Protein AF-N6TVQ4-F1 (afdb_monomer_lite)

Organism: Dendroctonus ponderosae (NCBI:txid77166)

pLDDT: mean 81.7, std 12.93, range [30.7, 97.25]

Radius of gyration: 23.89 Å; chains: 1; bounding box: 62×41×74 Å

Secondary structure (DSSP, 8-state):
-TTTS-TTTHHHHHHHHHHHHHHHHHHHHHHHHHSSS-HHHHHHHHHHHHHHHHHHHHHH-PPPHHHHHHTT-HHHHHHHHHHHHT-SS--HHHHHHHHHHHHHHHHHHHHHTT--HHHHHHHHHHHHTSHHHHHHHHHHHHHHHHHHHTTHHHHHHTHHHHHHHTT-SS-HHHHHHHHHHHHHHHHHHHHHHHHHS-HHHHHHHHHHHHHHHHHHHHHHHHHHHTT--SS--THHHHHHHHHHHHHHHHTTTTHHHHHHHHHS-TTTHHHHHHHHHHHHHHHHHHHHHHHHHHHHHHHHHHHHHHHHHHHHHHHHHHHHHPPP-TT--HHHHHHHTSPTTSPPP----

Sequence (349 aa):
MAEVASVELRSVFTTWVSLFYAIGIFIVYLLGLIFKDDWGSIALIAAVFPLIGLLFLQLFIPESPPWLVTKQRFEEARTSMCRLHGTRTYTEDVQLEMETLLNNRRVKKEKTQQKTLPQQFVKKLKMLTRPNFLRPYRLVLAYFFFQQFTGIFAIMYYAIDIVKGAQVALDPHVAIVAIALVRLAGMVLISFLSTRLGRRTLGLASGVGIALSMLALGSYIVLLKRGLMAQPLPLVPLALLVFYFFITTIGFYPLPFALASEVYPKNIRGTAAGISTASTFVFNFVVVKLYPTMVAALGDFGVFYFYGGMGVAGTLFVLVCMPETKGRTLEEIQAYFVPPGAEPPEAKA

Structure (mmCIF, N/CA/C/O backbone):
data_AF-N6TVQ4-F1
#
_entry.id   AF-N6TVQ4-F1
#
loop_
_atom_site.group_PDB
_atom_site.id
_atom_site.type_symbol
_atom_site.label_atom_id
_atom_site.label_alt_id
_atom_site.label_comp_id
_atom_site.label_asym_id
_atom_site.label_entity_id
_atom_site.label_seq_id
_atom_site.pdbx_PDB_ins_code
_atom_site.Cartn_x
_atom_site.Cartn_y
_atom_site.Cartn_z
_atom_site.occupancy
_atom_site.B_iso_or_equiv
_atom_site.auth_seq_id
_atom_site.auth_comp_id
_atom_site.auth_asym_id
_atom_site.auth_atom_id
_atom_site.pdbx_PDB_model_num
ATOM 1 N N . MET A 1 1 ? -2.772 3.015 20.926 1.00 51.81 1 MET A N 1
ATOM 2 C CA . MET A 1 1 ? -3.370 4.242 20.345 1.00 51.81 1 MET A CA 1
ATOM 3 C C . MET A 1 1 ? -4.888 4.233 20.421 1.00 51.81 1 MET A C 1
ATOM 5 O O . MET A 1 1 ? -5.424 5.093 21.095 1.00 51.81 1 MET A O 1
ATOM 9 N N . ALA A 1 2 ? -5.595 3.262 19.825 1.00 44.62 2 ALA A N 1
ATOM 10 C CA . ALA A 1 2 ? -7.063 3.240 19.893 1.00 44.62 2 ALA A CA 1
ATOM 11 C C . ALA A 1 2 ? -7.620 3.204 21.332 1.00 44.62 2 ALA A C 1
ATOM 13 O O . ALA A 1 2 ? -8.672 3.775 21.567 1.00 44.62 2 ALA A O 1
ATOM 14 N N . GLU A 1 3 ? -6.928 2.573 22.280 1.00 47.47 3 GLU A N 1
ATOM 15 C CA . GLU A 1 3 ? -7.357 2.471 23.688 1.00 47.47 3 GLU A CA 1
ATOM 16 C C . GLU A 1 3 ? -6.999 3.686 24.558 1.00 47.47 3 GLU A C 1
ATOM 18 O O . GLU A 1 3 ? -7.450 3.756 25.690 1.00 47.47 3 GLU A O 1
ATOM 23 N N . VAL A 1 4 ? -6.171 4.604 24.050 1.00 52.97 4 VAL A N 1
ATOM 24 C CA . VAL A 1 4 ? -5.588 5.721 24.823 1.00 52.97 4 VAL A CA 1
ATOM 25 C C . VAL A 1 4 ? -5.983 7.083 24.237 1.00 52.97 4 VAL A C 1
ATOM 27 O O . VAL A 1 4 ? -5.928 8.099 24.913 1.00 52.97 4 VAL A O 1
ATOM 30 N N . ALA A 1 5 ? -6.378 7.116 22.963 1.00 53.53 5 ALA A N 1
ATOM 31 C CA . ALA A 1 5 ? -6.795 8.328 22.279 1.00 53.53 5 ALA A CA 1
ATOM 32 C C . ALA A 1 5 ? -8.283 8.619 22.493 1.00 53.53 5 ALA A C 1
ATOM 34 O O . ALA A 1 5 ? -9.117 7.722 22.327 1.00 53.53 5 ALA A O 1
ATOM 35 N N . SER A 1 6 ? -8.604 9.893 22.735 1.00 53.72 6 SER A N 1
ATOM 36 C CA . SER A 1 6 ? -9.973 10.406 22.684 1.00 53.72 6 SER A CA 1
ATOM 37 C C . SER A 1 6 ? -10.612 10.137 21.313 1.00 53.72 6 SER A C 1
ATOM 39 O O . SER A 1 6 ? -9.929 10.000 20.290 1.00 53.72 6 SER A O 1
ATOM 41 N N . VAL A 1 7 ? -11.944 10.027 21.285 1.00 53.16 7 VAL A N 1
ATOM 42 C CA . VAL A 1 7 ? -12.716 9.651 20.083 1.00 53.16 7 VAL A CA 1
ATOM 43 C C . VAL A 1 7 ? -12.431 10.592 18.905 1.00 53.16 7 VAL A C 1
ATOM 45 O O . VAL A 1 7 ? -12.321 10.126 17.771 1.00 53.16 7 VAL A O 1
ATOM 48 N N . GLU A 1 8 ? -12.220 11.878 19.183 1.00 54.69 8 GLU A N 1
ATOM 49 C CA . GLU A 1 8 ? -11.931 12.921 18.192 1.00 54.69 8 GLU A CA 1
ATOM 50 C C . GLU A 1 8 ? -10.517 12.816 17.599 1.00 54.69 8 GLU A C 1
ATOM 52 O O . GLU A 1 8 ? -10.329 13.007 16.398 1.00 54.69 8 GLU A O 1
ATOM 57 N N . LEU A 1 9 ? -9.518 12.432 18.405 1.00 59.59 9 LEU A N 1
ATOM 58 C CA . LEU A 1 9 ? -8.121 12.327 17.964 1.00 59.59 9 LEU A CA 1
ATOM 59 C C . LEU A 1 9 ? -7.769 10.958 17.370 1.00 59.59 9 LEU A C 1
ATOM 61 O O . LEU A 1 9 ? -6.702 10.786 16.776 1.00 59.59 9 LEU A O 1
ATOM 65 N N . ARG A 1 10 ? -8.644 9.955 17.496 1.00 58.19 10 ARG A N 1
ATOM 66 C CA . ARG A 1 10 ? -8.370 8.586 17.030 1.00 58.19 10 ARG A CA 1
ATOM 67 C C . ARG A 1 10 ? -8.111 8.515 15.518 1.00 58.19 10 ARG A C 1
ATOM 69 O O . ARG A 1 10 ? -7.266 7.727 15.082 1.00 58.19 10 ARG A O 1
ATOM 76 N N . SER A 1 11 ? -8.807 9.327 14.722 1.00 56.34 11 SER A N 1
ATOM 77 C CA . SER A 1 11 ? -8.594 9.427 13.271 1.00 56.34 11 SER A CA 1
ATOM 78 C C . SER A 1 11 ? -7.215 10.017 12.949 1.00 56.34 11 SER A C 1
ATOM 80 O O . SER A 1 11 ? -6.493 9.452 12.129 1.00 56.34 11 SER A O 1
ATOM 82 N N . VAL A 1 12 ? -6.812 11.065 13.672 1.00 63.16 12 VAL A N 1
ATOM 83 C CA . VAL A 1 12 ? -5.498 11.715 13.560 1.00 63.16 12 VAL A CA 1
ATOM 84 C C . VAL A 1 12 ? -4.382 10.747 13.949 1.00 63.16 12 VAL A C 1
ATOM 86 O O . VAL A 1 12 ? -3.464 10.519 13.175 1.00 63.16 12 VAL A O 1
ATOM 89 N N . PHE A 1 13 ? -4.462 10.058 15.087 1.00 67.19 13 PHE A N 1
ATOM 90 C CA . PHE A 1 13 ? -3.403 9.109 15.457 1.00 67.19 13 PHE A CA 1
ATOM 91 C C . PHE A 1 13 ? -3.267 7.928 14.485 1.00 67.19 13 PHE A C 1
ATOM 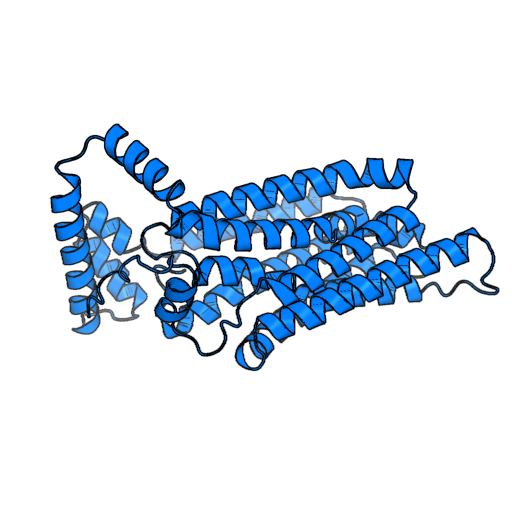93 O O . PHE A 1 13 ? -2.178 7.379 14.320 1.00 67.19 13 PHE A O 1
ATOM 100 N N . THR A 1 14 ? -4.346 7.552 13.796 1.00 63.28 14 THR A N 1
ATOM 101 C CA . THR A 1 14 ? -4.292 6.499 12.772 1.00 63.28 14 THR A CA 1
ATOM 102 C C . THR A 1 14 ? -3.520 6.956 11.528 1.00 63.28 14 THR A C 1
ATOM 104 O O . THR A 1 14 ? -2.784 6.160 10.937 1.00 63.28 14 THR A O 1
ATOM 107 N N . THR A 1 15 ? -3.612 8.235 11.145 1.00 66.62 15 THR A N 1
ATOM 108 C CA . THR A 1 15 ? -2.810 8.779 10.035 1.00 66.62 15 THR A CA 1
ATOM 109 C C . THR A 1 15 ? -1.336 8.922 10.413 1.00 66.62 15 THR A C 1
ATOM 111 O O . THR A 1 15 ? -0.473 8.636 9.582 1.00 66.62 15 THR A O 1
ATOM 114 N N . TRP A 1 16 ? -1.024 9.228 11.677 1.00 75.00 16 TRP A N 1
ATOM 115 C CA . TRP A 1 16 ? 0.358 9.298 12.172 1.00 75.00 16 TRP A CA 1
ATOM 116 C C . TRP A 1 16 ? 1.114 7.972 12.032 1.00 75.00 16 TRP A C 1
ATOM 118 O O . TRP A 1 16 ? 2.284 7.980 11.662 1.00 75.00 16 TRP A O 1
ATOM 128 N N . VAL A 1 17 ? 0.458 6.823 12.239 1.00 77.38 17 VAL A N 1
ATOM 129 C CA . VAL A 1 17 ? 1.083 5.502 12.009 1.00 77.38 17 VAL A CA 1
ATOM 130 C C . VAL A 1 17 ? 1.543 5.354 10.556 1.00 77.38 17 VAL A C 1
ATOM 132 O O . VAL A 1 17 ? 2.655 4.897 10.293 1.00 77.38 17 VAL A O 1
ATOM 135 N N . SER A 1 18 ? 0.703 5.774 9.609 1.00 76.62 18 SER A N 1
ATOM 136 C CA . SER A 1 18 ? 1.023 5.708 8.178 1.00 76.62 18 SER A CA 1
ATOM 137 C C . SER A 1 18 ? 2.128 6.699 7.798 1.00 76.62 18 SER A C 1
ATOM 139 O O . SER A 1 18 ? 2.986 6.377 6.976 1.00 76.62 18 SER A O 1
ATOM 141 N N . LEU A 1 19 ? 2.143 7.875 8.435 1.00 82.50 19 LEU A N 1
ATOM 142 C CA . LEU A 1 19 ? 3.183 8.883 8.256 1.00 82.50 19 LEU A CA 1
ATOM 143 C C . LEU A 1 19 ? 4.542 8.390 8.768 1.00 82.50 19 LEU A C 1
ATOM 145 O O . LEU A 1 19 ? 5.515 8.426 8.021 1.00 82.50 19 LEU A O 1
ATOM 149 N N . PHE A 1 20 ? 4.614 7.861 9.993 1.00 86.44 20 PHE A N 1
ATOM 150 C CA . PHE A 1 20 ? 5.854 7.300 10.540 1.00 86.44 20 PHE A CA 1
ATOM 151 C C . PHE A 1 20 ? 6.369 6.116 9.725 1.00 86.44 20 PHE A C 1
ATOM 153 O O . PHE A 1 20 ? 7.575 5.987 9.532 1.00 86.44 20 PHE A O 1
ATOM 160 N N . TYR A 1 21 ? 5.471 5.285 9.192 1.00 84.88 21 TYR A N 1
ATOM 161 C CA . TYR A 1 21 ? 5.857 4.219 8.274 1.00 84.88 21 TYR A CA 1
ATOM 162 C C . TYR A 1 21 ? 6.520 4.771 6.999 1.00 84.88 21 TYR A C 1
ATOM 164 O O . TYR A 1 21 ? 7.558 4.266 6.575 1.00 84.88 21 TYR A O 1
ATOM 172 N N . ALA A 1 22 ? 5.973 5.841 6.413 1.00 85.88 22 ALA A N 1
ATOM 173 C CA . ALA A 1 22 ? 6.574 6.502 5.255 1.00 85.88 22 ALA A CA 1
ATOM 174 C C . ALA A 1 22 ? 7.921 7.172 5.587 1.00 85.88 22 ALA A C 1
ATOM 176 O O . ALA A 1 22 ? 8.860 7.052 4.802 1.00 85.88 22 ALA A O 1
ATOM 177 N N . ILE A 1 23 ? 8.038 7.809 6.759 1.00 90.25 23 ILE A N 1
ATOM 178 C CA . ILE A 1 23 ? 9.300 8.383 7.258 1.00 90.25 23 ILE A CA 1
ATOM 179 C C . ILE A 1 23 ? 10.359 7.288 7.416 1.00 90.25 23 ILE A C 1
ATOM 181 O O . ILE A 1 23 ? 11.489 7.471 6.978 1.00 90.25 23 ILE A O 1
ATOM 185 N N . GLY A 1 24 ? 9.998 6.132 7.980 1.00 90.75 24 GLY A N 1
ATOM 186 C CA . GLY A 1 24 ? 10.917 5.003 8.131 1.00 90.75 24 GLY A CA 1
ATOM 187 C C . GLY A 1 24 ? 11.475 4.520 6.791 1.00 90.75 24 GLY A C 1
ATOM 188 O O . GLY A 1 24 ? 12.683 4.350 6.655 1.00 90.75 24 GLY A O 1
ATOM 189 N N . ILE A 1 25 ? 10.620 4.374 5.774 1.00 88.50 25 ILE A N 1
ATOM 190 C CA . ILE A 1 25 ? 11.056 3.999 4.417 1.00 88.50 25 ILE A CA 1
ATOM 191 C C . ILE A 1 25 ? 11.982 5.063 3.823 1.00 88.50 25 ILE A C 1
ATOM 193 O O . ILE A 1 25 ? 13.012 4.722 3.247 1.00 88.50 25 ILE A O 1
ATOM 197 N N . PHE A 1 26 ? 11.645 6.343 3.992 1.00 91.81 26 PHE A N 1
ATOM 198 C CA . PHE A 1 26 ? 12.480 7.447 3.528 1.00 91.81 26 PHE A CA 1
ATOM 199 C C . PHE A 1 26 ? 13.869 7.438 4.182 1.00 91.81 26 PHE A C 1
ATOM 201 O O . PHE A 1 26 ? 14.867 7.541 3.473 1.00 91.81 26 PHE A O 1
ATOM 208 N N . ILE A 1 27 ? 13.950 7.239 5.503 1.00 91.69 27 ILE A N 1
ATOM 209 C CA . ILE A 1 27 ? 15.224 7.136 6.230 1.00 91.69 27 ILE A CA 1
ATOM 210 C C . ILE A 1 27 ? 16.045 5.949 5.715 1.00 91.69 27 ILE A C 1
ATOM 212 O O . ILE A 1 27 ? 17.229 6.110 5.438 1.00 91.69 27 ILE A O 1
ATOM 216 N N . VAL A 1 28 ? 15.435 4.772 5.539 1.00 90.75 28 VAL A N 1
ATOM 217 C CA . VAL A 1 28 ? 16.147 3.583 5.038 1.00 90.75 28 VAL A CA 1
ATOM 218 C C . VAL A 1 28 ? 16.679 3.805 3.620 1.00 90.75 28 VAL A C 1
ATOM 220 O O . VAL A 1 28 ? 17.810 3.426 3.331 1.00 90.75 28 VAL A O 1
ATOM 223 N N . TYR A 1 29 ? 15.918 4.456 2.739 1.00 90.00 29 TYR A N 1
ATOM 224 C CA . TYR A 1 29 ? 16.397 4.781 1.392 1.00 90.00 29 TYR A CA 1
ATOM 225 C C . TYR A 1 29 ? 17.496 5.844 1.398 1.00 90.00 29 TYR A C 1
ATOM 227 O O . TYR A 1 29 ? 18.437 5.739 0.617 1.00 90.00 29 TYR A O 1
ATOM 235 N N . LEU A 1 30 ? 17.421 6.828 2.299 1.00 91.19 30 LEU A N 1
ATOM 236 C CA . LEU A 1 30 ? 18.482 7.816 2.483 1.00 91.19 30 LEU A CA 1
ATOM 237 C C . LEU A 1 30 ? 19.779 7.152 2.968 1.00 91.19 30 LEU A C 1
ATOM 239 O O . LEU A 1 30 ? 20.849 7.427 2.433 1.00 91.19 30 LEU A O 1
ATOM 243 N N . LEU A 1 31 ? 19.684 6.226 3.925 1.00 90.38 31 LEU A N 1
ATOM 244 C CA . LEU A 1 31 ? 20.823 5.415 4.357 1.00 90.38 31 LEU A CA 1
ATOM 245 C C . LEU A 1 31 ? 21.358 4.548 3.212 1.00 90.38 31 LEU A C 1
ATOM 247 O O . LEU A 1 31 ? 22.567 4.465 3.045 1.00 90.38 31 LEU A O 1
ATOM 251 N N . GLY A 1 32 ? 20.481 3.984 2.377 1.00 87.81 32 GLY A N 1
ATOM 252 C CA . GLY A 1 32 ? 20.864 3.255 1.165 1.00 87.81 32 GLY A CA 1
ATOM 253 C C . GLY A 1 32 ? 21.551 4.112 0.096 1.00 87.81 32 GLY A C 1
ATOM 254 O O . GLY A 1 32 ? 22.257 3.567 -0.747 1.00 87.81 32 GLY A O 1
ATOM 255 N N . LEU A 1 33 ? 21.370 5.436 0.112 1.00 88.06 33 LEU A N 1
ATOM 256 C CA . LEU A 1 33 ? 22.104 6.370 -0.747 1.00 88.06 33 LEU A CA 1
ATOM 257 C C . LEU A 1 33 ? 23.494 6.700 -0.180 1.00 88.06 33 LEU A C 1
ATOM 259 O O . LEU A 1 33 ? 24.438 6.848 -0.953 1.00 88.06 33 LEU A O 1
ATOM 263 N N . ILE A 1 34 ? 23.612 6.815 1.146 1.00 88.56 34 ILE A N 1
ATOM 264 C CA . ILE A 1 34 ? 24.870 7.130 1.844 1.00 88.56 34 ILE A CA 1
ATOM 265 C C . ILE A 1 34 ? 25.793 5.901 1.887 1.00 88.56 34 ILE A C 1
ATOM 267 O O . ILE A 1 34 ? 26.980 6.008 1.591 1.00 88.56 34 ILE A O 1
ATOM 271 N N . PHE A 1 35 ? 25.244 4.730 2.214 1.00 87.00 35 PHE A N 1
ATOM 272 C CA . PHE A 1 35 ? 25.958 3.464 2.401 1.00 87.00 35 PHE A CA 1
ATOM 273 C C . PHE A 1 35 ? 25.620 2.476 1.275 1.00 87.00 35 PHE A C 1
ATOM 275 O O . PHE A 1 35 ? 25.002 1.441 1.513 1.00 87.00 35 PHE A O 1
ATOM 282 N N . LYS A 1 36 ? 25.994 2.803 0.030 1.00 79.06 36 LYS A N 1
ATOM 283 C CA . LYS A 1 36 ? 25.570 2.046 -1.168 1.00 79.06 36 LYS A CA 1
ATOM 284 C C . LYS A 1 36 ? 25.926 0.550 -1.133 1.00 79.06 36 LYS A C 1
ATOM 286 O O . LYS A 1 36 ? 25.125 -0.252 -1.604 1.00 79.06 36 LYS A O 1
ATOM 291 N N . ASP A 1 37 ? 27.061 0.191 -0.527 1.00 79.75 37 ASP A N 1
ATOM 292 C CA . ASP A 1 37 ? 27.585 -1.187 -0.498 1.00 79.75 37 ASP A CA 1
ATOM 293 C C . ASP A 1 37 ? 27.642 -1.813 0.910 1.00 79.75 37 ASP A C 1
ATOM 295 O O . ASP A 1 37 ? 27.967 -2.991 1.057 1.00 79.75 37 ASP A O 1
ATOM 299 N N . ASP A 1 38 ? 27.290 -1.057 1.956 1.00 87.19 38 ASP A N 1
ATOM 300 C CA . ASP A 1 38 ? 27.359 -1.514 3.349 1.00 87.19 38 ASP A CA 1
ATOM 301 C C . ASP A 1 38 ? 25.962 -1.691 3.958 1.00 87.19 38 ASP A C 1
ATOM 303 O O . ASP A 1 38 ? 25.484 -0.915 4.793 1.00 87.19 38 ASP A O 1
ATOM 307 N N . TRP A 1 39 ? 25.292 -2.763 3.535 1.00 85.50 39 TRP A N 1
ATOM 308 C CA . TRP A 1 39 ? 23.985 -3.140 4.073 1.00 85.50 39 TRP A CA 1
ATOM 309 C C . TRP A 1 39 ? 24.037 -3.482 5.573 1.00 85.50 39 TRP A C 1
ATOM 311 O O . TRP A 1 39 ? 23.021 -3.353 6.261 1.00 85.50 39 TRP A O 1
ATOM 321 N N . GLY A 1 40 ? 25.206 -3.888 6.087 1.00 90.19 40 GLY A N 1
ATOM 322 C CA . GLY A 1 40 ? 25.415 -4.222 7.494 1.00 90.19 40 GLY A CA 1
ATOM 323 C C . GLY A 1 40 ? 25.255 -2.997 8.390 1.00 90.19 40 GLY A C 1
ATOM 324 O O . GLY A 1 40 ? 24.487 -3.036 9.355 1.00 90.19 40 GLY A O 1
ATOM 325 N N . SER A 1 41 ? 25.891 -1.881 8.025 1.00 89.06 41 SER A N 1
ATOM 326 C CA . SER A 1 41 ? 25.725 -0.606 8.735 1.00 89.06 41 SER A CA 1
ATOM 327 C C . SER A 1 41 ? 24.290 -0.083 8.673 1.00 89.06 41 SER A C 1
ATOM 329 O O . SER A 1 41 ? 23.760 0.369 9.689 1.00 89.06 41 SER A O 1
ATOM 331 N N . ILE A 1 42 ? 23.612 -0.206 7.524 1.00 90.19 42 ILE A N 1
ATOM 332 C CA . ILE A 1 42 ? 22.194 0.180 7.399 1.00 90.19 42 ILE A CA 1
ATOM 333 C C . ILE A 1 42 ? 21.331 -0.639 8.366 1.00 90.19 42 ILE A C 1
ATOM 335 O O . ILE A 1 42 ? 20.499 -0.074 9.078 1.00 90.19 42 ILE A O 1
ATOM 339 N N . ALA A 1 43 ? 21.535 -1.959 8.420 1.00 89.62 43 ALA A N 1
ATOM 340 C CA . ALA A 1 43 ? 20.796 -2.845 9.313 1.00 89.62 43 ALA A CA 1
ATOM 341 C C . ALA A 1 43 ? 21.062 -2.526 10.793 1.00 89.62 43 ALA A C 1
ATOM 343 O O . ALA A 1 43 ? 20.126 -2.514 11.595 1.00 89.62 43 ALA A O 1
ATOM 344 N N . LEU A 1 44 ? 22.311 -2.213 11.150 1.00 90.75 44 LEU A N 1
ATOM 345 C CA . LEU A 1 44 ? 22.691 -1.852 12.514 1.00 90.75 44 LEU A CA 1
ATOM 346 C C . LEU A 1 44 ? 22.047 -0.528 12.945 1.00 90.75 44 LEU A C 1
ATOM 348 O O . LEU A 1 44 ? 21.441 -0.467 14.012 1.00 90.75 44 LEU A O 1
ATOM 352 N N . ILE A 1 45 ? 22.085 0.501 12.093 1.00 91.06 45 ILE A N 1
ATOM 353 C CA . ILE A 1 45 ? 21.408 1.783 12.346 1.00 91.06 45 ILE A CA 1
ATOM 354 C C . ILE A 1 45 ? 19.890 1.575 12.451 1.00 91.06 45 ILE A C 1
ATOM 356 O O . ILE A 1 45 ? 19.248 2.102 13.361 1.00 91.06 45 ILE A O 1
ATOM 360 N N . ALA A 1 46 ? 19.301 0.767 11.566 1.00 88.81 46 ALA A N 1
ATOM 361 C CA . ALA A 1 46 ? 17.875 0.455 11.601 1.00 88.81 46 ALA A CA 1
ATOM 362 C C . ALA A 1 46 ? 17.464 -0.285 12.889 1.00 88.81 46 ALA A C 1
ATOM 364 O O . ALA A 1 46 ? 16.375 -0.037 13.406 1.00 88.81 46 ALA A O 1
ATOM 365 N N . ALA A 1 47 ? 18.332 -1.142 13.439 1.00 89.69 47 ALA A N 1
ATOM 366 C CA . ALA A 1 47 ? 18.096 -1.871 14.686 1.00 89.69 47 ALA A CA 1
ATOM 367 C C . ALA A 1 47 ? 18.126 -0.975 15.938 1.00 89.69 47 ALA A C 1
ATOM 369 O O . ALA A 1 47 ? 17.509 -1.312 16.951 1.00 89.69 47 ALA A O 1
ATOM 370 N N . VAL A 1 48 ? 18.771 0.193 15.874 1.00 91.62 48 VAL A N 1
ATOM 371 C CA . VAL A 1 48 ? 18.780 1.165 16.979 1.00 91.62 48 VAL A CA 1
ATOM 372 C C . VAL A 1 48 ? 17.388 1.769 17.209 1.00 91.62 48 VAL A C 1
ATOM 374 O O . VAL A 1 48 ? 16.984 1.958 18.356 1.00 91.62 48 VAL A O 1
ATOM 377 N N . PHE A 1 49 ? 16.603 2.012 16.155 1.00 89.00 49 PHE A N 1
ATOM 378 C CA . PHE A 1 49 ? 15.257 2.593 16.277 1.00 89.00 49 PHE A CA 1
ATOM 379 C C . PHE A 1 49 ? 14.291 1.793 17.172 1.00 89.00 49 PHE A C 1
ATOM 381 O O . PHE A 1 49 ? 13.705 2.394 18.076 1.00 89.00 49 PHE A O 1
ATOM 388 N N . PRO A 1 50 ? 14.092 0.469 16.992 1.00 89.81 50 PRO A N 1
ATOM 389 C CA . PRO A 1 50 ? 13.228 -0.305 17.879 1.00 89.81 50 PRO A CA 1
ATOM 390 C C . PRO A 1 50 ? 13.784 -0.410 19.304 1.00 89.81 50 PRO A C 1
ATOM 392 O O . PRO A 1 50 ? 12.988 -0.443 20.239 1.00 89.81 50 PRO A O 1
ATOM 395 N N . LEU A 1 51 ? 15.111 -0.407 19.497 1.00 90.44 51 LEU A N 1
ATOM 396 C CA . LEU A 1 51 ? 15.724 -0.391 20.833 1.00 90.44 51 LEU A CA 1
ATOM 397 C C . LEU A 1 51 ? 15.403 0.908 21.578 1.00 90.44 51 LEU A C 1
ATOM 399 O O . LEU A 1 51 ? 14.931 0.865 22.714 1.00 90.44 51 LEU A O 1
ATOM 403 N N . ILE A 1 52 ? 15.580 2.056 20.917 1.00 90.56 52 ILE A N 1
ATOM 404 C CA . ILE A 1 52 ? 15.180 3.361 21.459 1.00 90.56 52 ILE A CA 1
ATOM 405 C C . ILE A 1 52 ? 13.675 3.373 21.732 1.00 90.56 52 ILE A C 1
ATOM 407 O O . ILE A 1 52 ? 13.251 3.822 22.793 1.00 90.56 52 ILE A O 1
ATOM 411 N N . GLY A 1 53 ? 12.865 2.842 20.813 1.00 87.69 53 GLY A N 1
ATOM 412 C CA . GLY A 1 53 ? 11.418 2.740 20.989 1.00 87.69 53 GLY A CA 1
ATOM 413 C C . GLY A 1 53 ? 11.023 1.915 22.216 1.00 87.69 53 GLY A C 1
ATOM 414 O O . GLY A 1 53 ? 10.141 2.324 22.967 1.00 87.69 53 GLY A O 1
ATOM 415 N N . LEU A 1 54 ? 11.697 0.788 22.459 1.00 88.69 54 LEU A N 1
ATOM 416 C CA . LEU A 1 54 ? 11.456 -0.072 23.616 1.00 88.69 54 LEU A CA 1
ATOM 417 C C . LEU A 1 54 ? 11.864 0.609 24.927 1.00 88.69 54 LEU A C 1
ATOM 419 O O . LEU A 1 54 ? 11.096 0.579 25.887 1.00 88.69 54 LEU A O 1
ATOM 423 N N . LEU A 1 55 ? 13.018 1.281 24.951 1.00 90.06 55 LEU A N 1
ATOM 424 C CA . LEU A 1 55 ? 13.448 2.087 26.097 1.00 90.06 55 LEU A CA 1
ATOM 425 C C . LEU A 1 55 ? 12.461 3.228 26.377 1.00 90.06 55 LEU A C 1
ATOM 427 O O . LEU A 1 55 ? 12.071 3.450 27.521 1.00 90.06 55 LEU A O 1
ATOM 431 N N . PHE A 1 56 ? 12.002 3.921 25.335 1.00 87.69 56 PHE A N 1
ATOM 432 C CA . PHE A 1 56 ? 11.048 5.018 25.468 1.00 87.69 56 PHE A CA 1
ATOM 433 C C . PHE A 1 56 ? 9.687 4.537 25.989 1.00 87.69 56 PHE A C 1
ATOM 435 O O . PHE A 1 56 ? 9.105 5.164 26.874 1.00 87.69 56 PHE A O 1
ATOM 442 N N . LEU A 1 57 ? 9.205 3.393 25.490 1.00 85.25 57 LEU A N 1
ATOM 443 C CA . LEU A 1 57 ? 7.988 2.741 25.978 1.00 85.25 57 LEU A CA 1
ATOM 444 C C . LEU A 1 57 ? 8.091 2.398 27.467 1.00 85.25 57 LEU A C 1
ATOM 446 O O . LEU A 1 57 ? 7.149 2.665 28.205 1.00 85.25 57 LEU A O 1
ATOM 450 N N . GLN A 1 58 ? 9.229 1.858 27.911 1.00 82.25 58 GLN A N 1
ATOM 451 C CA . GLN A 1 58 ? 9.439 1.482 29.312 1.00 82.25 58 GLN A CA 1
ATOM 452 C C . GLN A 1 58 ? 9.563 2.687 30.254 1.00 82.25 58 GLN A C 1
ATOM 454 O O . GLN A 1 58 ? 9.106 2.614 31.393 1.00 82.25 58 GLN A O 1
ATOM 459 N N . LEU A 1 59 ? 10.180 3.783 29.805 1.00 83.44 59 LEU A N 1
ATOM 460 C CA . LEU A 1 59 ? 10.456 4.941 30.660 1.00 83.44 59 LEU A CA 1
ATOM 461 C C . LEU A 1 59 ? 9.283 5.927 30.751 1.00 83.44 59 LEU A C 1
ATOM 463 O O . LEU A 1 59 ? 9.068 6.514 31.812 1.00 83.44 59 LEU A O 1
ATOM 467 N N . PHE A 1 60 ? 8.530 6.130 29.664 1.00 80.25 60 PHE A N 1
ATOM 468 C CA . PHE A 1 60 ? 7.596 7.260 29.562 1.00 80.25 60 PHE A CA 1
ATOM 469 C C . PHE A 1 60 ? 6.123 6.873 29.442 1.00 80.25 60 PHE A C 1
ATOM 471 O O . PHE A 1 60 ? 5.262 7.678 29.801 1.00 80.25 60 PHE A O 1
ATOM 478 N N . ILE A 1 61 ? 5.801 5.677 28.941 1.00 80.06 61 ILE A N 1
ATOM 479 C CA . ILE A 1 61 ? 4.414 5.314 28.638 1.00 80.06 61 ILE A CA 1
ATOM 480 C C . ILE A 1 61 ? 3.844 4.478 29.790 1.00 80.06 61 ILE A C 1
ATOM 482 O O . ILE A 1 61 ? 4.317 3.369 30.032 1.00 80.06 61 ILE A O 1
ATOM 486 N N . PRO A 1 62 ? 2.832 4.982 30.525 1.00 77.50 62 PRO A N 1
ATOM 487 C CA . PRO A 1 62 ? 2.197 4.201 31.572 1.00 77.50 62 PRO A CA 1
ATOM 488 C C . PRO A 1 62 ? 1.390 3.048 30.962 1.00 77.50 62 PRO A C 1
ATOM 490 O O . PRO A 1 62 ? 0.877 3.137 29.844 1.00 77.50 62 PRO A O 1
ATOM 493 N N . GLU A 1 63 ? 1.255 1.964 31.721 1.00 80.19 63 GLU A N 1
ATOM 494 C CA . GLU A 1 63 ? 0.484 0.793 31.303 1.00 80.19 63 GLU A CA 1
ATOM 495 C C . GLU A 1 63 ? -0.984 1.138 31.013 1.00 80.19 63 GLU A C 1
ATOM 497 O O . GLU A 1 63 ? -1.588 1.976 31.689 1.00 80.19 63 GLU A O 1
ATOM 502 N N . SER A 1 64 ? -1.576 0.460 30.023 1.00 79.69 64 SER A N 1
ATOM 503 C CA . SER A 1 64 ? -2.954 0.712 29.568 1.00 79.69 64 SER A CA 1
ATOM 504 C C . SER A 1 64 ? -3.953 0.558 30.734 1.00 79.69 64 SER A C 1
ATOM 506 O O . SER A 1 64 ? -4.072 -0.545 31.287 1.00 79.69 64 SER A O 1
ATOM 508 N N . PRO A 1 65 ? -4.710 1.610 31.118 1.00 78.62 65 PRO A N 1
ATOM 509 C CA . PRO A 1 65 ? -5.657 1.530 32.232 1.00 78.62 65 PRO A CA 1
ATOM 510 C C . PRO A 1 65 ? -6.701 0.409 32.081 1.00 78.62 65 PRO A C 1
ATOM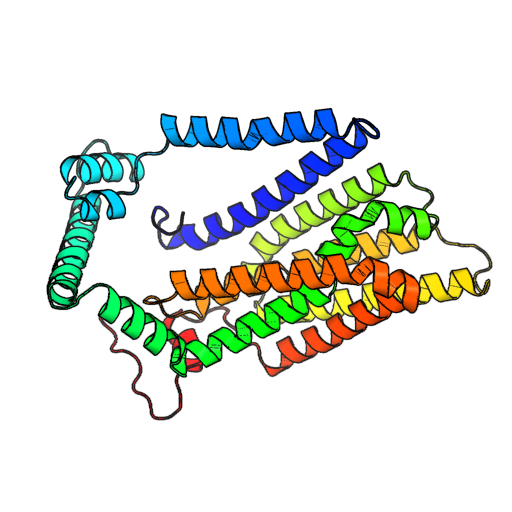 512 O O . PRO A 1 65 ? -6.910 -0.332 33.048 1.00 78.62 65 PRO A O 1
ATOM 515 N N . PRO A 1 66 ? -7.299 0.173 30.891 1.00 76.69 66 PRO A N 1
ATOM 516 C CA . PRO A 1 66 ? -8.158 -0.988 30.662 1.00 76.69 66 PRO A CA 1
ATOM 517 C C . PRO A 1 66 ? -7.496 -2.328 31.010 1.00 76.69 66 PRO A C 1
ATOM 519 O O . PRO A 1 66 ? -8.137 -3.193 31.614 1.00 76.69 66 PRO A O 1
ATOM 522 N N . TRP A 1 67 ? -6.213 -2.513 30.677 1.00 80.19 67 TRP A N 1
ATOM 523 C CA . TRP A 1 67 ? -5.475 -3.739 30.991 1.00 80.19 67 TRP A CA 1
ATOM 524 C C . TRP A 1 67 ? -5.260 -3.897 32.502 1.00 80.19 67 TRP A C 1
ATOM 526 O O . TRP A 1 67 ? -5.556 -4.965 33.049 1.00 80.19 67 TRP A O 1
ATOM 536 N N . LEU A 1 68 ? -4.855 -2.831 33.197 1.00 81.56 68 LEU A N 1
ATOM 537 C CA . LEU A 1 68 ? -4.678 -2.826 34.656 1.00 81.56 68 LEU A CA 1
ATOM 538 C C . LEU A 1 68 ? -5.983 -3.173 35.393 1.00 81.56 68 LEU A C 1
ATOM 540 O O . LEU A 1 68 ? -5.985 -4.012 36.301 1.00 81.56 68 LEU A O 1
ATOM 544 N N . VAL A 1 69 ? -7.121 -2.640 34.930 1.00 81.44 69 VAL A N 1
ATOM 545 C CA . VAL A 1 69 ? -8.457 -2.982 35.450 1.00 81.44 69 VAL A CA 1
ATOM 546 C C . VAL A 1 69 ? -8.778 -4.467 35.252 1.00 81.44 69 VAL A C 1
ATOM 548 O O . VAL A 1 69 ? -9.345 -5.095 36.155 1.00 81.44 69 VAL A O 1
ATOM 551 N N . THR A 1 70 ? -8.396 -5.078 34.119 1.00 73.50 70 THR A N 1
ATOM 552 C CA . THR A 1 70 ? -8.587 -6.531 33.920 1.00 73.50 70 THR A CA 1
ATOM 553 C C . THR A 1 70 ? -7.763 -7.375 34.891 1.00 73.50 70 THR A C 1
ATOM 555 O O . THR A 1 70 ? -8.237 -8.425 35.331 1.00 73.50 70 THR A O 1
ATOM 558 N N . LYS A 1 71 ? -6.579 -6.887 35.275 1.00 79.44 71 LYS A N 1
ATOM 559 C CA . LYS A 1 71 ? -5.646 -7.522 36.214 1.00 79.44 71 LYS A CA 1
ATOM 560 C C . LYS A 1 71 ? -5.922 -7.208 37.689 1.00 79.44 71 LYS A C 1
ATOM 562 O O . LYS A 1 71 ? -5.139 -7.628 38.526 1.00 79.44 71 LYS A O 1
ATOM 567 N N . GLN A 1 72 ? -7.024 -6.521 38.017 1.00 82.00 72 GLN A N 1
ATOM 568 C CA . GLN A 1 72 ? -7.374 -6.098 39.390 1.00 82.00 72 GLN A CA 1
ATOM 569 C C . GLN A 1 72 ? -6.418 -5.071 40.019 1.00 82.00 72 GLN A C 1
ATOM 571 O O . GLN A 1 72 ? -6.485 -4.843 41.221 1.00 82.00 72 GLN A O 1
ATOM 576 N N . ARG A 1 73 ? -5.579 -4.399 39.223 1.00 84.50 73 ARG A N 1
ATOM 577 C CA . ARG A 1 73 ? -4.637 -3.369 39.693 1.00 84.50 73 ARG A CA 1
ATOM 578 C C . ARG A 1 73 ? -5.289 -1.983 39.615 1.00 84.50 73 ARG A C 1
ATOM 580 O O . ARG A 1 73 ? -4.954 -1.180 38.750 1.00 84.50 73 ARG A O 1
ATOM 587 N N . PHE A 1 74 ? -6.287 -1.729 40.464 1.00 82.94 74 PHE A N 1
ATOM 588 C CA . PHE A 1 74 ? -7.157 -0.546 40.351 1.00 82.94 74 PHE A CA 1
ATOM 589 C C . PHE A 1 74 ? -6.457 0.783 40.671 1.00 82.94 74 PHE A C 1
ATOM 591 O O . PHE A 1 74 ? -6.650 1.754 39.944 1.00 82.94 74 PHE A O 1
ATOM 598 N N . GLU A 1 75 ? -5.606 0.822 41.698 1.00 82.12 75 GLU A N 1
ATOM 599 C CA . GLU A 1 75 ? -4.864 2.043 42.060 1.00 82.12 75 GLU A CA 1
ATOM 600 C C . GLU A 1 75 ? -3.861 2.457 40.977 1.00 82.12 75 GLU A C 1
ATOM 602 O O . GLU A 1 75 ? -3.702 3.634 40.644 1.00 82.12 75 GLU A O 1
ATOM 607 N N . GLU A 1 76 ? -3.227 1.474 40.341 1.00 81.75 76 GLU A N 1
ATOM 608 C CA . GLU A 1 76 ? -2.336 1.726 39.213 1.00 81.75 76 GLU A CA 1
ATOM 609 C C . GLU A 1 76 ? -3.108 2.171 37.974 1.00 81.75 76 GLU A C 1
ATOM 611 O O . GLU A 1 76 ? -2.662 3.072 37.265 1.00 81.75 76 GLU A O 1
ATOM 616 N N . ALA A 1 77 ? -4.286 1.585 37.727 1.00 80.31 77 ALA A N 1
ATOM 617 C CA . ALA A 1 77 ? -5.164 2.024 36.649 1.00 80.31 77 ALA A CA 1
ATOM 618 C C . ALA A 1 77 ? -5.577 3.489 36.839 1.00 80.31 77 ALA A C 1
ATOM 620 O O . ALA A 1 77 ? -5.573 4.252 35.875 1.00 80.31 77 ALA A O 1
ATOM 621 N N . ARG A 1 78 ? -5.876 3.892 38.082 1.00 80.00 78 ARG A N 1
ATOM 622 C CA . ARG A 1 78 ? -6.205 5.274 38.449 1.00 80.00 78 ARG A CA 1
ATOM 623 C C . ARG A 1 78 ? -5.032 6.211 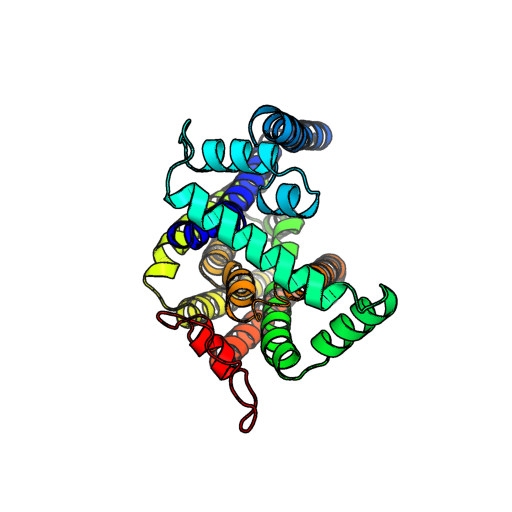38.190 1.00 80.00 78 ARG A C 1
ATOM 625 O O . ARG A 1 78 ? -5.190 7.217 37.507 1.00 80.00 78 ARG A O 1
ATOM 632 N N . THR A 1 79 ? -3.846 5.843 38.667 1.00 81.00 79 THR A N 1
ATOM 633 C CA . THR A 1 79 ? -2.619 6.629 38.466 1.00 81.00 79 THR A CA 1
ATOM 634 C C . THR A 1 79 ? -2.276 6.776 36.981 1.00 81.00 79 THR A C 1
ATOM 636 O O . THR A 1 79 ? -1.908 7.863 36.534 1.00 81.00 79 THR A O 1
ATOM 639 N N . SER A 1 80 ? -2.425 5.700 36.204 1.00 80.44 80 SER A N 1
ATOM 640 C CA . SER A 1 80 ? -2.215 5.711 34.754 1.00 80.44 80 SER A CA 1
ATOM 641 C C . SER A 1 80 ? -3.223 6.616 34.037 1.00 80.44 80 SER A C 1
ATOM 643 O O . SER A 1 80 ? -2.825 7.450 33.228 1.00 80.44 80 SER A O 1
ATOM 645 N N . MET A 1 81 ? -4.512 6.538 34.386 1.00 77.81 81 MET A N 1
ATOM 646 C CA . MET A 1 81 ? -5.545 7.410 33.816 1.00 77.81 81 MET A CA 1
ATOM 647 C C . MET A 1 81 ? -5.312 8.893 34.105 1.00 77.81 81 MET A C 1
ATOM 649 O O . MET A 1 81 ? -5.434 9.705 33.192 1.00 77.81 81 MET A O 1
ATOM 653 N N . CYS A 1 82 ? -4.953 9.237 35.344 1.00 79.06 82 CYS A N 1
ATOM 654 C CA . CYS A 1 82 ? -4.608 10.606 35.722 1.00 79.06 82 CYS A CA 1
ATOM 655 C C . CYS A 1 82 ? -3.427 11.123 34.877 1.00 79.06 82 CYS A C 1
ATOM 657 O O . CYS A 1 82 ? -3.497 12.201 34.289 1.00 79.06 82 CYS A O 1
ATOM 659 N N . ARG A 1 83 ? -2.371 10.309 34.703 1.00 78.69 83 ARG A N 1
ATOM 660 C CA . ARG A 1 83 ? -1.238 10.654 33.824 1.00 78.69 83 ARG A CA 1
ATOM 661 C C . ARG A 1 83 ? -1.652 10.854 32.364 1.00 78.69 83 ARG A C 1
ATOM 663 O O . ARG A 1 83 ? -1.147 11.775 31.732 1.00 78.69 83 ARG A O 1
ATOM 670 N N . LEU A 1 84 ? -2.551 10.021 31.838 1.00 74.62 84 LEU A N 1
ATOM 671 C CA . LEU A 1 84 ? -3.035 10.122 30.456 1.00 74.62 84 LEU A CA 1
ATOM 672 C C . LEU A 1 84 ? -3.902 11.364 30.212 1.00 74.62 84 LEU A C 1
ATOM 674 O O . LEU A 1 84 ? -3.794 11.969 29.150 1.00 74.62 84 LEU A O 1
ATOM 678 N N . HIS A 1 85 ? -4.705 11.773 31.197 1.00 73.25 85 HIS A N 1
ATOM 679 C CA . HIS A 1 85 ? -5.504 13.004 31.145 1.00 73.25 85 HIS A CA 1
ATOM 680 C C . HIS A 1 85 ? -4.697 14.267 31.477 1.00 73.25 85 HIS A C 1
ATOM 682 O O . HIS A 1 85 ? -5.224 15.374 31.408 1.00 73.25 85 HIS A O 1
ATOM 688 N N . GLY A 1 86 ? -3.421 14.123 31.855 1.00 74.44 86 GLY A N 1
ATOM 689 C CA . GLY A 1 86 ? -2.584 15.240 32.292 1.00 74.44 86 GLY A CA 1
ATOM 690 C C . GLY A 1 86 ? -3.007 15.840 33.639 1.00 74.44 86 GLY A C 1
ATOM 691 O O . GLY A 1 86 ? -2.524 16.910 34.007 1.00 74.44 86 GLY A O 1
ATOM 692 N N . THR A 1 87 ? -3.879 15.170 34.396 1.00 71.31 87 THR A N 1
ATOM 693 C CA . THR A 1 87 ? -4.356 15.623 35.704 1.00 71.31 87 THR A CA 1
ATOM 694 C C . THR A 1 87 ? -3.594 14.909 36.820 1.00 71.31 87 THR A C 1
ATOM 696 O O . THR A 1 87 ? -3.362 13.705 36.788 1.00 71.31 87 THR A O 1
ATOM 699 N N . ARG A 1 88 ? -3.154 15.646 37.848 1.00 63.72 88 ARG A N 1
ATOM 700 C CA . ARG A 1 88 ? -2.587 15.028 39.069 1.00 63.72 88 ARG A CA 1
ATOM 701 C C . ARG A 1 88 ? -3.675 14.551 40.028 1.00 63.72 88 ARG A C 1
ATOM 703 O O . ARG A 1 88 ? -3.422 13.693 40.869 1.00 63.72 88 ARG A O 1
ATOM 710 N N . THR A 1 89 ? -4.870 15.109 39.895 1.00 64.62 89 THR A N 1
ATOM 711 C CA . THR A 1 89 ? -6.040 14.831 40.718 1.00 64.62 89 THR A CA 1
ATOM 712 C C . THR A 1 89 ? -7.060 14.010 39.946 1.00 64.62 89 THR A C 1
ATOM 714 O O . THR A 1 89 ? -7.181 14.098 38.727 1.00 64.62 89 THR A O 1
ATOM 717 N N . TYR A 1 90 ? -7.794 13.191 40.689 1.00 67.94 90 TYR A N 1
ATOM 718 C CA . TYR A 1 90 ? -8.878 12.376 40.166 1.00 67.94 90 TYR A CA 1
ATOM 719 C C . TYR A 1 90 ? -10.094 13.276 39.920 1.00 67.94 90 TYR A C 1
ATOM 721 O O . TYR A 1 90 ? -10.874 13.524 40.835 1.00 67.94 90 TYR A O 1
ATOM 729 N N . THR A 1 91 ? -10.167 13.842 38.719 1.00 73.31 91 THR A N 1
ATOM 730 C CA . THR A 1 91 ? -11.280 14.665 38.231 1.00 73.31 91 THR A CA 1
ATOM 731 C C . THR A 1 91 ? -12.517 13.811 37.937 1.00 73.31 91 THR A C 1
ATOM 733 O O . THR A 1 91 ? -12.400 12.599 37.735 1.00 73.31 91 THR A O 1
ATOM 736 N N . GLU A 1 92 ? -13.701 14.433 37.904 1.00 70.62 92 GLU A N 1
ATOM 737 C CA . GLU A 1 92 ? -14.980 13.747 37.637 1.00 70.62 92 GLU A CA 1
ATOM 738 C C . GLU A 1 92 ? -14.971 12.974 36.306 1.00 70.62 92 GLU A C 1
ATOM 740 O O . GLU A 1 92 ? -15.469 11.852 36.239 1.00 70.62 92 GLU A O 1
ATOM 745 N N . ASP A 1 93 ? -14.309 13.498 35.271 1.00 71.94 93 ASP A N 1
ATOM 746 C CA . ASP A 1 93 ? -14.185 12.809 33.977 1.00 71.94 93 ASP A CA 1
ATOM 747 C C . ASP A 1 93 ? -13.420 11.478 34.094 1.00 71.94 93 ASP A C 1
ATOM 749 O O . ASP A 1 93 ? -13.819 10.453 33.539 1.00 71.94 93 ASP A O 1
ATOM 753 N N . VAL A 1 94 ? -12.344 11.467 34.889 1.00 75.31 94 VAL A N 1
ATOM 754 C CA . VAL A 1 94 ? -11.521 10.273 35.132 1.00 75.31 94 VAL A CA 1
ATOM 755 C C . VAL A 1 94 ? -12.276 9.260 36.003 1.00 75.31 94 VAL A C 1
ATOM 757 O O . VAL A 1 94 ? -12.132 8.048 35.822 1.00 75.31 94 VAL A O 1
ATOM 760 N N . GLN A 1 95 ? -13.109 9.745 36.930 1.00 75.19 95 GLN A N 1
ATOM 761 C CA . GLN A 1 95 ? -14.037 8.916 37.703 1.00 75.19 95 GLN A CA 1
ATOM 762 C C . GLN A 1 95 ? -15.033 8.199 36.804 1.00 75.19 95 GLN A C 1
ATOM 764 O O . GLN A 1 95 ? -15.143 6.972 36.869 1.00 75.19 95 GLN A O 1
ATOM 769 N N . LEU A 1 96 ? -15.710 8.955 35.945 1.00 77.06 96 LEU A N 1
ATOM 770 C CA . LEU A 1 96 ? -16.731 8.441 35.046 1.00 77.06 96 LEU A CA 1
ATOM 771 C C . LEU A 1 96 ? -16.158 7.377 34.098 1.00 77.06 96 LEU A C 1
ATOM 773 O O . LEU A 1 96 ? -16.757 6.313 33.898 1.00 77.06 96 LEU A O 1
ATOM 777 N N . GLU A 1 97 ? -14.966 7.613 33.544 1.00 77.69 97 GLU A N 1
ATOM 778 C CA . GLU A 1 97 ? -14.310 6.645 32.663 1.00 77.69 97 GLU A CA 1
ATOM 779 C C . GLU A 1 97 ? -13.867 5.381 33.422 1.00 77.69 97 GLU A C 1
ATOM 781 O O . GLU A 1 97 ? -14.077 4.258 32.947 1.00 77.69 97 GLU A O 1
ATOM 786 N N . MET A 1 98 ? -13.332 5.526 34.640 1.00 78.00 98 MET A N 1
ATOM 787 C CA . MET A 1 98 ? -12.977 4.393 35.502 1.00 78.00 98 MET A CA 1
ATOM 788 C C . MET A 1 98 ? -14.199 3.547 35.868 1.00 78.00 98 MET A C 1
ATOM 790 O O . MET A 1 98 ? -14.150 2.316 35.769 1.00 78.00 98 MET A O 1
ATOM 794 N N . GLU A 1 99 ? -15.312 4.174 36.240 1.00 80.62 99 GLU A N 1
ATOM 795 C CA . GLU A 1 99 ? -16.568 3.478 36.521 1.00 80.62 99 GLU A CA 1
ATOM 796 C C . GLU A 1 99 ? -17.098 2.749 35.288 1.00 80.62 99 GLU A C 1
ATOM 798 O O . GLU A 1 99 ? -17.505 1.586 35.375 1.00 80.62 99 GLU A O 1
ATOM 803 N N . THR A 1 100 ? -16.999 3.372 34.115 1.00 81.31 100 THR A N 1
ATOM 804 C CA . THR A 1 100 ? -17.365 2.749 32.840 1.00 81.31 100 THR A CA 1
ATOM 805 C C . THR A 1 100 ? -16.520 1.499 32.569 1.00 81.31 100 THR A C 1
ATOM 807 O O . THR A 1 100 ? -17.056 0.448 32.197 1.00 81.31 100 THR A O 1
ATOM 810 N N . LEU A 1 101 ? -15.203 1.544 32.804 1.00 79.75 101 LEU A N 1
ATOM 811 C CA . LEU A 1 101 ? -14.322 0.377 32.665 1.00 79.75 101 LEU A CA 1
ATOM 812 C C . LEU A 1 101 ? -14.634 -0.726 33.688 1.00 79.75 101 LEU A C 1
ATOM 814 O O . LEU A 1 101 ? -14.632 -1.914 33.337 1.00 79.75 101 LEU A O 1
ATOM 818 N N . LEU A 1 102 ? -14.928 -0.358 34.937 1.00 80.62 102 LEU A N 1
ATOM 819 C CA . LEU A 1 102 ? -15.312 -1.294 35.996 1.00 80.62 102 LEU A CA 1
ATOM 820 C C . LEU A 1 102 ? -16.646 -1.982 35.684 1.00 80.62 102 LEU A C 1
ATOM 822 O O . LEU A 1 102 ? -16.740 -3.208 35.803 1.00 80.62 102 LEU A O 1
ATOM 826 N N . ASN A 1 103 ? -17.641 -1.233 35.210 1.00 80.19 103 ASN A N 1
ATOM 827 C CA . ASN A 1 103 ? -18.932 -1.762 34.773 1.00 80.19 103 ASN A CA 1
ATOM 828 C C . ASN A 1 103 ? -18.774 -2.686 33.563 1.00 80.19 103 ASN A C 1
ATOM 830 O O . ASN A 1 103 ? -19.255 -3.821 33.584 1.00 80.19 103 ASN A O 1
ATOM 834 N N . ASN A 1 104 ? -17.995 -2.276 32.558 1.00 77.81 104 ASN A N 1
ATOM 835 C CA . ASN A 1 104 ? -17.660 -3.123 31.414 1.00 77.81 104 ASN A CA 1
ATOM 836 C C . ASN A 1 104 ? -17.005 -4.437 31.850 1.00 77.81 104 ASN A C 1
ATOM 838 O O . ASN A 1 104 ? -17.323 -5.501 31.314 1.00 77.81 104 ASN A O 1
ATOM 842 N N . ARG A 1 105 ? -16.118 -4.400 32.850 1.00 75.56 105 ARG A N 1
ATOM 843 C CA . ARG A 1 105 ? -15.513 -5.607 33.416 1.00 75.56 105 ARG A CA 1
ATOM 844 C C . ARG A 1 105 ? -16.530 -6.474 34.158 1.00 75.56 105 ARG A C 1
ATOM 846 O O . ARG A 1 105 ? -16.494 -7.687 33.956 1.00 75.56 105 ARG A O 1
ATOM 853 N N . ARG A 1 106 ? -17.407 -5.900 34.990 1.00 72.56 106 ARG A N 1
ATOM 854 C CA . ARG A 1 106 ? -18.456 -6.634 35.731 1.00 72.56 106 ARG A CA 1
ATOM 855 C C . ARG A 1 106 ? -19.384 -7.379 34.772 1.00 72.56 106 ARG A C 1
ATOM 857 O O . ARG A 1 106 ? -19.446 -8.604 34.834 1.00 72.56 106 ARG A O 1
ATOM 864 N N . VAL A 1 107 ? -19.933 -6.678 33.779 1.00 70.50 107 VAL A N 1
ATOM 865 C CA . VAL A 1 107 ? -20.789 -7.258 32.726 1.00 70.50 107 VAL A CA 1
ATOM 866 C C . VAL A 1 107 ? -20.056 -8.354 31.944 1.00 70.50 107 VAL A C 1
ATOM 868 O O . VAL A 1 107 ? -20.626 -9.388 31.587 1.00 70.50 107 VAL A O 1
ATOM 871 N N . LYS A 1 108 ? -18.762 -8.158 31.658 1.00 66.12 108 LYS A N 1
ATOM 872 C CA . LYS A 1 108 ? -17.949 -9.156 30.951 1.00 66.12 108 LYS A CA 1
ATOM 873 C C . LYS A 1 108 ? -17.660 -10.369 31.835 1.00 66.12 108 LYS A C 1
ATOM 875 O O . LYS A 1 108 ? -17.671 -11.478 31.310 1.00 66.12 108 LYS A O 1
ATOM 880 N N . LYS A 1 109 ? -17.440 -10.190 33.142 1.00 62.41 109 LYS A N 1
ATOM 881 C CA . LYS A 1 109 ? -17.193 -11.263 34.118 1.00 62.41 109 LYS A CA 1
ATOM 882 C C . LYS A 1 109 ? -18.451 -12.100 34.353 1.00 62.41 109 LYS A C 1
ATOM 884 O O . LYS A 1 109 ? -18.346 -13.317 34.268 1.00 62.41 109 LYS A O 1
ATOM 889 N N . GLU A 1 110 ? -19.621 -11.478 34.490 1.00 58.09 110 GLU A N 1
ATOM 890 C CA . GLU A 1 110 ? -20.921 -12.167 34.560 1.00 58.09 110 GLU A CA 1
ATOM 891 C C . GLU A 1 110 ? -21.185 -13.012 33.306 1.00 58.09 110 GLU A C 1
ATOM 893 O O . GLU A 1 110 ? -21.535 -14.185 33.393 1.00 58.09 110 GLU A O 1
ATOM 898 N N . LYS A 1 111 ? -20.896 -12.470 32.114 1.00 56.75 111 LYS A N 1
ATOM 899 C CA . LYS A 1 111 ? -21.019 -13.211 30.843 1.00 56.75 111 LYS A CA 1
ATOM 900 C C . LYS A 1 111 ? -19.948 -14.292 30.633 1.00 56.75 111 LYS A C 1
ATOM 902 O O . LYS A 1 111 ? -20.115 -15.142 29.754 1.00 56.75 111 LYS A O 1
ATOM 907 N N . THR A 1 112 ? -18.836 -14.237 31.373 1.00 53.47 112 THR A N 1
ATOM 908 C CA . THR A 1 112 ? -17.647 -15.091 31.182 1.00 53.47 112 THR A CA 1
ATOM 909 C C . THR A 1 112 ? -17.529 -16.195 32.234 1.00 53.47 112 THR A C 1
ATOM 911 O O . THR A 1 112 ? -17.043 -17.273 31.900 1.00 53.47 112 THR A O 1
ATOM 914 N N . GLN A 1 113 ? -18.025 -15.985 33.460 1.00 49.06 113 GLN A N 1
ATOM 915 C CA . GLN A 1 113 ? -17.993 -16.971 34.552 1.00 49.06 113 GLN A CA 1
ATOM 916 C C . GLN A 1 113 ? -18.717 -18.288 34.222 1.00 49.06 113 GLN A C 1
ATOM 918 O O . GLN A 1 113 ? -18.443 -19.296 34.857 1.00 49.06 113 GLN A O 1
ATOM 923 N N . GLN A 1 114 ? -19.563 -18.319 33.189 1.00 47.09 114 GLN A N 1
ATOM 924 C CA . GLN A 1 114 ? -20.251 -19.532 32.734 1.00 47.09 114 GLN A CA 1
ATOM 925 C C . GLN A 1 114 ? -19.546 -20.310 31.604 1.00 47.09 114 GLN A C 1
ATOM 927 O O . GLN A 1 114 ? -20.105 -21.305 31.150 1.00 47.09 114 GLN A O 1
ATOM 932 N N . LYS A 1 115 ? -18.378 -19.889 31.076 1.00 50.56 115 LYS A N 1
ATOM 933 C CA . LYS A 1 115 ? -17.830 -20.501 29.840 1.00 50.56 115 LYS A CA 1
ATOM 934 C C . LYS A 1 115 ? -16.348 -20.862 29.901 1.00 50.56 115 LYS A C 1
ATOM 936 O O . LYS A 1 115 ? -15.486 -19.986 29.898 1.00 50.56 115 LYS A O 1
ATOM 941 N N . THR A 1 116 ? -16.071 -22.164 29.818 1.00 54.66 116 THR A N 1
ATOM 942 C CA . THR A 1 116 ? -14.744 -22.769 29.584 1.00 54.66 116 THR A CA 1
ATOM 943 C C . THR A 1 116 ? -14.020 -22.180 28.357 1.00 54.66 116 THR A C 1
ATOM 945 O O . THR A 1 116 ? -14.652 -21.894 27.338 1.00 54.66 116 THR A O 1
ATOM 948 N N . LEU A 1 117 ? -12.685 -22.048 28.419 1.00 59.91 117 LEU A N 1
ATOM 949 C CA . LEU A 1 117 ? -11.801 -21.595 27.322 1.00 59.91 117 LEU A CA 1
ATOM 950 C C . LEU A 1 117 ? -12.135 -22.195 25.933 1.00 59.91 117 LEU A C 1
ATOM 952 O O . LEU A 1 117 ? -12.283 -21.418 24.983 1.00 59.91 117 LEU A O 1
ATOM 956 N N . PRO A 1 118 ? -12.343 -23.520 25.779 1.00 62.56 118 PRO A N 1
ATOM 957 C CA . PRO A 1 118 ? -12.738 -24.105 24.493 1.00 62.56 118 PRO A CA 1
ATOM 958 C C . PRO A 1 118 ? -14.087 -23.584 23.970 1.00 62.56 118 PRO A C 1
ATOM 960 O O . PRO A 1 118 ? -14.226 -23.309 22.779 1.00 62.56 118 PRO A O 1
ATOM 963 N N . GLN A 1 119 ? -15.069 -23.332 24.840 1.00 64.62 119 GLN A N 1
ATOM 964 C CA . GLN A 1 119 ? -16.368 -22.782 24.430 1.00 64.62 119 GLN A CA 1
ATOM 965 C C . GLN A 1 119 ? -16.258 -21.330 23.942 1.00 64.62 119 GLN A C 1
ATOM 967 O O . GLN A 1 119 ? -17.026 -20.905 23.076 1.00 64.62 119 GLN A O 1
ATOM 972 N N . GLN A 1 120 ? -15.298 -20.555 24.457 1.00 66.19 120 GLN A N 1
ATOM 973 C CA . GLN A 1 120 ? -15.029 -19.202 23.964 1.00 66.19 120 GLN A CA 1
ATOM 974 C C . GLN A 1 120 ? -14.390 -19.217 22.574 1.00 66.19 120 GLN A C 1
ATOM 976 O O . GLN A 1 120 ? -14.780 -18.414 21.722 1.00 66.19 120 GLN A O 1
ATOM 981 N N . PHE A 1 121 ? -13.463 -20.148 22.327 1.00 70.31 121 PHE A N 1
ATOM 982 C CA . PHE A 1 121 ? -12.862 -20.362 21.009 1.00 70.31 121 PHE A CA 1
ATOM 983 C C . PHE A 1 121 ? -13.908 -20.774 19.974 1.00 70.31 121 PHE A C 1
ATOM 985 O O . PHE A 1 121 ? -14.025 -20.122 18.937 1.00 70.31 121 PHE A O 1
ATOM 992 N N . VAL A 1 122 ? -14.747 -21.766 20.290 1.00 73.19 122 VAL A N 1
ATOM 993 C CA . VAL A 1 122 ? -15.839 -22.203 19.404 1.00 73.19 122 VAL A CA 1
ATOM 994 C C . VAL A 1 122 ? -16.822 -21.061 19.141 1.00 73.19 122 VAL A C 1
ATOM 996 O O . VAL A 1 122 ? -17.243 -20.857 18.006 1.00 73.19 122 VAL A O 1
ATOM 999 N N . LYS A 1 123 ? -17.155 -20.243 20.150 1.00 73.75 123 LYS A N 1
ATOM 1000 C CA . LYS A 1 123 ? -18.034 -19.077 19.967 1.00 73.75 123 LYS A CA 1
ATOM 1001 C C . LYS A 1 123 ? -17.400 -18.008 19.069 1.00 73.75 123 LYS A C 1
ATOM 1003 O O . LYS A 1 123 ? -18.108 -17.434 18.245 1.00 73.75 123 LYS A O 1
ATOM 1008 N N . LYS A 1 124 ? -16.097 -17.734 19.209 1.00 70.88 124 LYS A N 1
ATOM 1009 C CA . LYS A 1 124 ? -15.370 -16.813 18.318 1.00 70.88 124 LYS A CA 1
ATOM 1010 C C . LYS A 1 124 ? -15.331 -17.346 16.886 1.00 70.88 124 LYS A C 1
ATOM 1012 O O . LYS A 1 124 ? -15.664 -16.600 15.973 1.00 70.88 124 LYS A O 1
ATOM 1017 N N . LEU A 1 125 ? -15.038 -18.631 16.692 1.00 74.50 125 LEU A N 1
ATOM 1018 C CA . LEU A 1 125 ? -15.050 -19.266 15.371 1.00 74.50 125 LEU A CA 1
ATOM 1019 C C . LEU A 1 125 ? -16.454 -19.245 14.742 1.00 74.50 125 LEU A C 1
ATOM 1021 O O . LEU A 1 125 ? -16.617 -18.913 13.569 1.00 74.50 125 LEU A O 1
ATOM 1025 N N . LYS A 1 126 ? -17.491 -19.486 15.552 1.00 77.81 126 LYS A N 1
ATOM 1026 C CA . LYS A 1 126 ? -18.895 -19.372 15.137 1.00 77.81 126 LYS A CA 1
ATOM 1027 C C . LYS A 1 126 ? -19.295 -17.932 14.805 1.00 77.81 126 LYS A C 1
ATOM 1029 O O . LYS A 1 126 ? -20.191 -17.730 14.001 1.00 77.81 126 LYS A O 1
ATOM 1034 N N . MET A 1 127 ? -18.661 -16.919 15.404 1.00 72.69 127 MET A N 1
ATOM 1035 C CA . MET A 1 127 ? -18.855 -15.512 15.023 1.00 72.69 127 MET A CA 1
ATOM 1036 C C . MET A 1 127 ? -18.140 -15.163 13.711 1.00 72.69 127 MET A C 1
ATOM 1038 O O . MET A 1 127 ? -18.703 -14.415 12.917 1.00 72.69 127 MET A O 1
ATOM 1042 N N . LEU A 1 128 ? -16.960 -15.739 13.456 1.00 76.38 128 LEU A N 1
ATOM 1043 C CA . LEU A 1 128 ? -16.210 -15.576 12.200 1.00 76.38 128 LEU A CA 1
ATOM 1044 C C . LEU A 1 128 ? -16.878 -16.262 10.996 1.00 76.38 128 LEU A C 1
ATOM 1046 O O . LEU A 1 128 ? -16.541 -15.980 9.854 1.00 76.38 128 LEU A O 1
ATOM 1050 N N . THR A 1 129 ? -17.846 -17.140 11.233 1.00 75.62 129 THR A N 1
ATOM 1051 C CA . THR A 1 129 ? -18.640 -17.802 10.184 1.00 75.62 129 THR A CA 1
ATOM 1052 C C . THR A 1 129 ? -20.008 -17.149 9.970 1.00 75.62 129 THR A C 1
ATOM 1054 O O . THR A 1 129 ? -20.763 -17.575 9.099 1.00 75.62 129 THR A O 1
ATOM 1057 N N . ARG A 1 130 ? -20.354 -16.089 10.719 1.00 77.94 130 ARG A N 1
ATOM 1058 C CA . ARG A 1 130 ? -21.636 -15.390 10.535 1.00 77.94 130 ARG A CA 1
ATOM 1059 C C . ARG A 1 130 ? -21.626 -14.501 9.287 1.00 77.94 130 ARG A C 1
ATOM 1061 O O . ARG A 1 130 ? -20.627 -13.824 9.029 1.00 77.94 130 ARG A O 1
ATOM 1068 N N . PRO A 1 131 ? -22.766 -14.384 8.580 1.00 73.44 131 PRO A N 1
ATOM 1069 C CA . PRO A 1 131 ? -22.890 -13.523 7.403 1.00 73.44 131 PRO A CA 1
ATOM 1070 C C . PRO A 1 131 ? -22.583 -12.048 7.706 1.00 73.44 131 PRO A C 1
ATOM 1072 O O . PRO A 1 131 ? -21.961 -11.382 6.880 1.00 73.44 131 PRO A O 1
ATOM 1075 N N . ASN A 1 132 ? -22.916 -11.571 8.912 1.00 74.69 132 ASN A N 1
ATOM 1076 C CA . ASN A 1 132 ? -22.625 -10.203 9.364 1.00 74.69 132 ASN A CA 1
ATOM 1077 C C . ASN A 1 132 ? -21.120 -9.891 9.415 1.00 74.69 132 ASN A C 1
ATOM 1079 O O . ASN A 1 132 ? -20.734 -8.733 9.323 1.00 74.69 132 ASN A O 1
ATOM 1083 N N . PHE A 1 133 ? -20.265 -10.907 9.570 1.00 80.12 133 PHE A N 1
ATOM 1084 C CA . PHE A 1 133 ? -18.813 -10.751 9.501 1.00 80.12 133 PHE A CA 1
ATOM 1085 C C . PHE A 1 133 ? -18.278 -11.051 8.096 1.00 80.12 133 PHE A C 1
ATOM 1087 O O . PHE A 1 133 ? -17.470 -10.290 7.572 1.00 80.12 133 PHE A O 1
ATOM 1094 N N . LEU A 1 134 ? -18.748 -12.127 7.459 1.00 83.44 134 LEU A N 1
ATOM 1095 C CA . LEU A 1 134 ? -18.228 -12.578 6.165 1.00 83.44 134 LEU A CA 1
ATOM 1096 C C . LEU A 1 134 ? -18.466 -11.576 5.028 1.00 83.44 134 LEU A C 1
ATOM 1098 O O . LEU A 1 134 ? -17.651 -11.492 4.114 1.00 83.44 134 LEU A O 1
ATOM 1102 N N . ARG A 1 135 ? -19.561 -10.808 5.048 1.00 85.62 135 ARG A N 1
ATOM 1103 C CA . ARG A 1 135 ? -19.821 -9.769 4.035 1.00 85.62 135 ARG A CA 1
ATOM 1104 C C . ARG A 1 135 ? -18.776 -8.641 4.063 1.00 85.62 135 ARG A C 1
ATOM 1106 O O . ARG A 1 135 ? -18.097 -8.483 3.047 1.00 85.62 135 ARG A O 1
ATOM 1113 N N . PRO A 1 136 ? -18.579 -7.912 5.180 1.00 87.81 136 PRO A N 1
ATOM 1114 C CA . PRO A 1 136 ? -17.558 -6.869 5.245 1.00 87.81 136 PRO A CA 1
ATOM 1115 C C . PRO A 1 136 ? -16.141 -7.447 5.152 1.00 87.81 136 PRO A C 1
ATOM 1117 O O . PRO A 1 136 ? -15.278 -6.839 4.526 1.00 87.81 136 PRO A O 1
ATOM 1120 N N . TYR A 1 137 ? -15.900 -8.646 5.696 1.00 89.81 137 TYR A N 1
ATOM 1121 C CA . TYR A 1 137 ? -14.602 -9.315 5.588 1.00 89.81 137 TYR A CA 1
ATOM 1122 C C . TYR A 1 137 ? -14.226 -9.636 4.139 1.00 89.81 137 TYR A C 1
ATOM 1124 O O . TYR A 1 137 ? -13.116 -9.317 3.727 1.00 89.81 137 TYR A O 1
ATOM 1132 N N . ARG A 1 138 ? -15.141 -10.192 3.331 1.00 90.88 138 ARG A N 1
ATOM 1133 C CA . ARG A 1 138 ? -14.874 -10.455 1.905 1.00 90.88 138 ARG A CA 1
ATOM 1134 C C . ARG A 1 138 ? -14.583 -9.176 1.126 1.00 90.88 138 ARG A C 1
ATOM 1136 O O . ARG A 1 138 ? -13.691 -9.189 0.289 1.00 90.88 138 ARG A O 1
ATOM 1143 N N . LEU A 1 139 ? -15.295 -8.085 1.417 1.00 91.44 139 LEU A N 1
ATOM 1144 C CA . LEU A 1 139 ? -15.048 -6.785 0.788 1.00 91.44 139 LEU A CA 1
ATOM 1145 C C . LEU A 1 139 ? -13.628 -6.281 1.093 1.00 91.44 139 LEU A C 1
ATOM 1147 O O . LEU A 1 139 ? -12.880 -5.943 0.180 1.00 91.44 139 LEU A O 1
ATOM 1151 N N . VAL A 1 140 ? -13.249 -6.263 2.374 1.00 92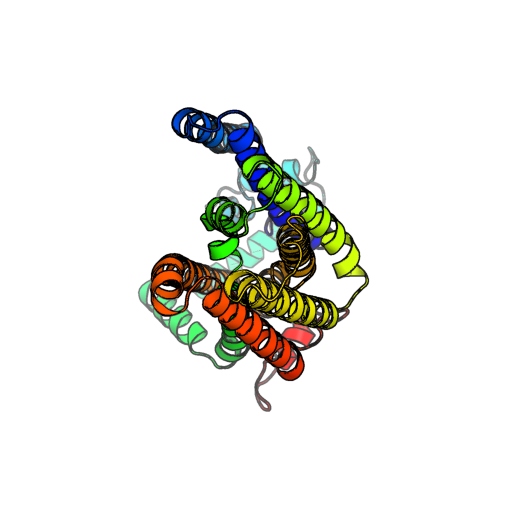.25 140 VAL A N 1
ATOM 1152 C CA . VAL A 1 140 ? -11.925 -5.801 2.818 1.00 92.25 140 VAL A CA 1
ATOM 1153 C C . VAL A 1 140 ? -10.816 -6.710 2.283 1.00 92.25 140 VAL A C 1
ATOM 1155 O O . VAL A 1 140 ? -9.802 -6.215 1.797 1.00 92.25 140 VAL A O 1
ATOM 1158 N N . LEU A 1 141 ? -11.016 -8.029 2.320 1.00 94.19 141 LEU A N 1
ATOM 1159 C CA . LEU A 1 141 ? -10.056 -9.008 1.813 1.00 94.19 141 LEU A CA 1
ATOM 1160 C C . LEU A 1 141 ? -9.850 -8.877 0.298 1.00 94.19 141 LEU A C 1
ATOM 1162 O O . LEU A 1 141 ? -8.711 -8.896 -0.160 1.00 94.19 141 LEU A O 1
ATOM 1166 N N . ALA A 1 142 ? -10.929 -8.705 -0.471 1.00 94.69 142 ALA A N 1
ATOM 1167 C CA . ALA A 1 142 ? -10.853 -8.482 -1.913 1.00 94.69 142 ALA A CA 1
ATOM 1168 C C . ALA A 1 142 ? -10.120 -7.175 -2.242 1.00 94.69 142 ALA A C 1
ATOM 1170 O O . ALA A 1 142 ? -9.291 -7.152 -3.147 1.00 94.69 142 ALA A O 1
ATOM 1171 N N . TYR A 1 143 ? -10.347 -6.108 -1.469 1.00 94.25 143 TYR A N 1
ATOM 1172 C CA . TYR A 1 143 ? -9.572 -4.883 -1.642 1.00 94.25 143 TYR A CA 1
ATOM 1173 C C . TYR A 1 143 ? -8.084 -5.145 -1.369 1.00 94.25 143 TYR A C 1
ATOM 1175 O O . TYR A 1 143 ? -7.252 -4.840 -2.220 1.00 94.25 143 TYR A O 1
ATOM 1183 N N . PHE A 1 144 ? -7.730 -5.762 -0.237 1.00 94.81 144 PHE A N 1
ATOM 1184 C CA . PHE A 1 144 ? -6.332 -6.097 0.058 1.00 94.81 144 PHE A CA 1
ATOM 1185 C C . PHE A 1 144 ? -5.686 -6.947 -1.038 1.00 94.81 144 PHE A C 1
ATOM 1187 O O . PHE A 1 144 ? -4.526 -6.720 -1.367 1.00 94.81 144 PHE A O 1
ATOM 1194 N N . PHE A 1 145 ? -6.430 -7.878 -1.638 1.00 95.75 145 PHE A N 1
ATOM 1195 C CA . PHE A 1 145 ? -5.966 -8.632 -2.796 1.00 95.75 145 PHE A CA 1
ATOM 1196 C C . PHE A 1 145 ? -5.586 -7.694 -3.951 1.00 95.75 145 PHE A C 1
ATOM 1198 O O . PHE A 1 145 ? -4.428 -7.683 -4.360 1.00 95.75 145 PHE A O 1
ATOM 1205 N N . PHE A 1 146 ? -6.494 -6.831 -4.417 1.00 95.50 146 PHE A N 1
ATOM 1206 C CA . PHE A 1 146 ? -6.165 -5.882 -5.488 1.00 95.50 146 PHE A CA 1
ATOM 1207 C C . PHE A 1 146 ? -5.020 -4.937 -5.104 1.00 95.50 146 PHE A C 1
ATOM 1209 O O . PHE A 1 146 ? -4.142 -4.686 -5.918 1.00 95.50 146 PHE A O 1
ATOM 1216 N N . GLN A 1 147 ? -4.975 -4.457 -3.859 1.00 93.94 147 GLN A N 1
ATOM 1217 C CA . GLN A 1 147 ? -3.910 -3.576 -3.367 1.00 93.94 147 GLN A CA 1
ATOM 1218 C C . GLN A 1 147 ? -2.525 -4.230 -3.423 1.00 93.94 147 GLN A C 1
ATOM 1220 O O . GLN A 1 147 ? -1.542 -3.551 -3.705 1.00 93.94 147 GLN A O 1
ATOM 1225 N N . GLN A 1 148 ? -2.420 -5.523 -3.116 1.00 95.00 148 GLN A N 1
ATOM 1226 C CA . GLN A 1 148 ? -1.141 -6.233 -3.173 1.00 95.00 148 GLN A CA 1
ATOM 1227 C C . GLN A 1 148 ? -0.774 -6.576 -4.620 1.00 95.00 148 GLN A C 1
ATOM 1229 O O . GLN A 1 148 ? 0.370 -6.389 -5.028 1.00 95.00 148 GLN A O 1
ATOM 1234 N N . PHE A 1 149 ? -1.752 -7.007 -5.420 1.00 94.81 149 PHE A N 1
ATOM 1235 C CA . PHE A 1 149 ? -1.549 -7.426 -6.807 1.00 94.81 149 PHE A CA 1
ATOM 1236 C C . PHE A 1 149 ? -1.406 -6.272 -7.814 1.00 94.81 149 PHE A C 1
ATOM 1238 O O . PHE A 1 149 ? -1.094 -6.531 -8.970 1.00 94.81 149 PHE A O 1
ATOM 1245 N N . THR A 1 150 ? -1.549 -5.007 -7.407 1.00 94.56 150 THR A N 1
ATOM 1246 C CA . THR A 1 150 ? -1.056 -3.851 -8.186 1.00 94.56 150 THR A CA 1
ATOM 1247 C C . THR A 1 150 ? 0.461 -3.663 -8.078 1.00 94.56 150 THR A C 1
ATOM 1249 O O . THR A 1 150 ? 1.007 -2.728 -8.663 1.00 94.56 150 THR A O 1
ATOM 1252 N N . GLY A 1 151 ? 1.155 -4.524 -7.325 1.00 91.44 151 GLY A N 1
ATOM 1253 C CA . GLY A 1 151 ? 2.611 -4.630 -7.349 1.00 91.44 151 GLY A CA 1
ATOM 1254 C C . GLY A 1 151 ? 3.360 -3.650 -6.450 1.00 91.44 151 GLY A C 1
ATOM 1255 O O . GLY A 1 151 ? 4.580 -3.588 -6.551 1.00 91.44 151 GLY A O 1
ATOM 1256 N N . ILE A 1 152 ? 2.689 -2.918 -5.549 1.00 91.12 152 ILE A N 1
ATOM 1257 C CA . ILE A 1 152 ? 3.324 -1.831 -4.775 1.00 91.12 152 ILE A CA 1
ATOM 1258 C C . ILE A 1 152 ? 4.575 -2.288 -4.020 1.00 91.12 152 ILE A C 1
ATOM 1260 O O . ILE A 1 152 ? 5.597 -1.609 -4.058 1.00 91.12 152 ILE A O 1
ATOM 1264 N N . PHE A 1 153 ? 4.528 -3.454 -3.371 1.00 90.50 153 PHE A N 1
ATOM 1265 C CA . PHE A 1 153 ? 5.664 -3.981 -2.616 1.00 90.50 153 PHE A CA 1
ATOM 1266 C C . PHE A 1 153 ? 6.719 -4.629 -3.511 1.00 90.50 153 PHE A C 1
ATOM 1268 O O . PHE A 1 153 ? 7.902 -4.432 -3.265 1.00 90.50 153 PHE A O 1
ATOM 1275 N N . ALA A 1 154 ? 6.319 -5.337 -4.571 1.00 92.69 154 ALA A N 1
ATOM 1276 C CA . ALA A 1 154 ? 7.270 -5.896 -5.529 1.00 92.69 154 ALA A CA 1
ATOM 1277 C C . ALA A 1 154 ? 8.076 -4.786 -6.218 1.00 92.69 154 ALA A C 1
ATOM 1279 O O . ALA A 1 154 ? 9.301 -4.812 -6.188 1.00 92.69 154 ALA A O 1
ATOM 1280 N N . ILE A 1 155 ? 7.404 -3.758 -6.744 1.00 91.62 155 ILE A N 1
ATOM 1281 C CA . ILE A 1 155 ? 8.063 -2.602 -7.364 1.00 91.62 155 ILE A CA 1
ATOM 1282 C C . ILE A 1 155 ? 8.948 -1.882 -6.345 1.00 91.62 155 ILE A C 1
ATOM 1284 O O . ILE A 1 155 ? 10.042 -1.460 -6.690 1.00 91.62 155 ILE A O 1
ATOM 1288 N N . MET A 1 156 ? 8.513 -1.760 -5.088 1.00 89.12 156 MET A N 1
ATOM 1289 C CA . MET A 1 156 ? 9.299 -1.115 -4.033 1.00 89.12 156 MET A CA 1
ATOM 1290 C C . MET A 1 156 ? 10.574 -1.895 -3.673 1.00 89.12 156 MET A C 1
ATOM 1292 O O . MET A 1 156 ? 11.618 -1.281 -3.469 1.00 89.12 156 MET A O 1
ATOM 1296 N N . TYR A 1 157 ? 10.510 -3.226 -3.584 1.00 89.75 157 TYR A N 1
ATOM 1297 C CA . TYR A 1 157 ? 11.674 -4.053 -3.250 1.00 89.75 157 TYR A CA 1
ATOM 1298 C C . TYR A 1 157 ? 12.648 -4.197 -4.420 1.00 89.75 157 TYR A C 1
ATOM 1300 O O . TYR A 1 157 ? 13.855 -4.165 -4.205 1.00 89.75 157 TYR A O 1
ATOM 1308 N N . TYR A 1 158 ? 12.136 -4.276 -5.648 1.00 89.56 158 TYR A N 1
ATOM 1309 C CA . TYR A 1 158 ? 12.936 -4.377 -6.871 1.00 89.56 158 TYR A CA 1
ATOM 1310 C C . TYR A 1 158 ? 13.142 -3.020 -7.563 1.00 89.56 158 TYR A C 1
ATOM 1312 O O . TYR A 1 158 ? 13.502 -2.965 -8.736 1.00 89.56 158 TYR A O 1
ATOM 1320 N N . ALA A 1 159 ? 12.926 -1.906 -6.852 1.00 87.19 159 ALA A N 1
ATOM 1321 C CA . ALA A 1 159 ? 12.954 -0.565 -7.434 1.00 87.19 159 ALA A CA 1
ATOM 1322 C C . ALA A 1 159 ? 14.305 -0.243 -8.089 1.00 87.19 159 ALA A C 1
ATOM 1324 O O . ALA A 1 159 ? 14.337 0.311 -9.185 1.00 87.19 159 ALA A O 1
ATOM 1325 N N . ILE A 1 160 ? 15.413 -0.626 -7.445 1.00 86.56 160 ILE A N 1
ATOM 1326 C CA . ILE A 1 160 ? 16.769 -0.417 -7.974 1.00 86.56 160 ILE A CA 1
ATOM 1327 C C . ILE A 1 160 ? 16.946 -1.164 -9.300 1.00 86.56 160 ILE A C 1
ATOM 1329 O O . ILE A 1 160 ? 17.425 -0.576 -10.269 1.00 86.56 160 ILE A O 1
ATOM 1333 N N . ASP A 1 161 ? 16.529 -2.428 -9.361 1.00 87.12 161 ASP A N 1
ATOM 1334 C CA . ASP A 1 161 ? 16.659 -3.258 -10.561 1.00 87.12 161 ASP A CA 1
ATOM 1335 C C . ASP A 1 161 ? 15.778 -2.739 -11.699 1.00 87.12 161 ASP A C 1
ATOM 1337 O O . ASP A 1 161 ? 16.223 -2.670 -12.842 1.00 87.12 161 ASP A O 1
ATOM 1341 N N . ILE A 1 162 ? 14.558 -2.290 -11.384 1.00 87.19 162 ILE A N 1
ATOM 1342 C CA . ILE A 1 162 ? 13.644 -1.676 -12.355 1.00 87.19 162 ILE A CA 1
ATOM 1343 C C . ILE A 1 162 ? 14.243 -0.384 -12.923 1.00 87.19 162 ILE A C 1
ATOM 1345 O O . ILE A 1 162 ? 14.240 -0.187 -14.138 1.00 87.19 162 ILE A O 1
ATOM 1349 N N . VAL A 1 163 ? 14.769 0.498 -12.067 1.00 85.12 163 VAL A N 1
ATOM 1350 C CA . VAL A 1 163 ? 15.371 1.772 -12.496 1.00 85.12 163 VAL A CA 1
ATOM 1351 C C . VAL A 1 163 ? 16.619 1.528 -13.352 1.00 85.12 163 VAL A C 1
ATOM 1353 O O . VAL A 1 163 ? 16.783 2.184 -14.382 1.00 85.12 163 VAL A O 1
ATOM 1356 N N . LYS A 1 164 ? 17.456 0.546 -12.985 1.00 84.38 164 LYS A N 1
ATOM 1357 C CA . LYS A 1 164 ? 18.611 0.116 -13.792 1.00 84.38 164 LYS A CA 1
ATOM 1358 C C . LYS A 1 164 ? 18.177 -0.464 -15.142 1.00 84.38 164 LYS A C 1
ATOM 1360 O O . LYS A 1 164 ? 18.711 -0.070 -16.175 1.00 84.38 164 LYS A O 1
ATOM 1365 N N . GLY A 1 165 ? 17.187 -1.357 -15.147 1.00 77.31 165 GLY A N 1
ATOM 1366 C CA . GLY A 1 165 ? 16.662 -1.995 -16.359 1.00 77.31 165 GLY A CA 1
ATOM 1367 C C . GLY A 1 165 ? 15.988 -1.018 -17.325 1.00 77.31 165 GLY A C 1
ATOM 1368 O O . GLY A 1 165 ? 16.036 -1.214 -18.537 1.00 77.31 165 GLY A O 1
ATOM 1369 N N . ALA A 1 166 ? 15.417 0.072 -16.809 1.00 75.19 166 ALA A N 1
ATOM 1370 C CA . ALA A 1 166 ? 14.802 1.130 -17.605 1.00 75.19 166 ALA A CA 1
ATOM 1371 C C . ALA A 1 166 ? 15.802 2.156 -18.183 1.00 75.19 166 ALA A C 1
ATOM 1373 O O . ALA A 1 166 ? 15.367 3.107 -18.833 1.00 75.19 166 ALA A O 1
ATOM 1374 N N . GLN A 1 167 ? 17.113 1.974 -17.960 1.00 73.56 167 GLN A N 1
ATOM 1375 C CA . GLN A 1 167 ? 18.187 2.860 -18.439 1.00 73.56 167 GLN A CA 1
ATOM 1376 C C . GLN A 1 167 ? 17.978 4.334 -18.050 1.00 73.56 167 GLN A C 1
ATOM 1378 O O . GLN A 1 167 ? 18.220 5.253 -18.834 1.00 73.56 167 GLN A O 1
ATOM 1383 N N . VAL A 1 168 ? 17.504 4.570 -16.825 1.00 75.94 168 VAL A N 1
ATOM 1384 C CA . VAL A 1 168 ? 17.338 5.922 -16.283 1.00 75.94 168 VAL A CA 1
ATOM 1385 C C . VAL A 1 168 ? 18.718 6.578 -16.125 1.00 75.94 168 VAL A C 1
ATOM 1387 O O . VAL A 1 168 ? 19.655 5.957 -15.636 1.00 75.94 168 VAL A O 1
ATOM 1390 N N . ALA A 1 169 ? 18.845 7.846 -16.525 1.00 73.69 169 ALA A N 1
ATOM 1391 C CA . ALA A 1 169 ? 20.111 8.591 -16.513 1.00 73.69 169 ALA A CA 1
ATOM 1392 C C . ALA A 1 169 ? 20.570 9.000 -15.098 1.00 73.69 169 ALA A C 1
ATOM 1394 O O . ALA A 1 169 ? 21.712 9.403 -14.900 1.00 73.69 169 ALA A O 1
ATOM 1395 N N . LEU A 1 170 ? 19.664 8.926 -14.121 1.00 78.94 170 LEU A N 1
ATOM 1396 C CA . LEU A 1 170 ? 19.919 9.207 -12.712 1.00 78.94 170 LEU A CA 1
ATOM 1397 C C . LEU A 1 170 ? 20.450 7.966 -11.995 1.00 78.94 170 LEU A C 1
ATOM 1399 O O . LEU A 1 170 ? 20.040 6.843 -12.283 1.00 78.94 170 LEU A O 1
ATOM 1403 N N . ASP A 1 171 ? 21.301 8.194 -10.993 1.00 86.38 171 ASP A N 1
ATOM 1404 C CA . ASP A 1 171 ? 21.740 7.144 -10.077 1.00 86.38 171 ASP A CA 1
ATOM 1405 C C . ASP A 1 171 ? 20.515 6.445 -9.436 1.00 86.38 171 ASP A C 1
ATOM 1407 O O . ASP A 1 171 ? 19.622 7.126 -8.912 1.00 86.38 171 ASP A O 1
ATOM 1411 N N . PRO A 1 172 ? 20.445 5.098 -9.456 1.00 86.25 172 PRO A N 1
ATOM 1412 C CA . PRO A 1 172 ? 19.294 4.360 -8.939 1.00 86.25 172 PRO A CA 1
ATOM 1413 C C . PRO A 1 172 ? 18.969 4.649 -7.470 1.00 86.25 172 PRO A C 1
ATOM 1415 O O . PRO A 1 172 ? 17.796 4.641 -7.098 1.00 86.25 172 PRO A O 1
ATOM 1418 N N . HIS A 1 173 ? 19.975 4.943 -6.638 1.00 87.38 173 HIS A N 1
ATOM 1419 C CA . HIS A 1 173 ? 19.764 5.261 -5.225 1.00 87.38 173 HIS A CA 1
ATOM 1420 C C . HIS A 1 173 ? 19.141 6.656 -5.061 1.00 87.38 173 HIS A C 1
ATOM 1422 O O . HIS A 1 173 ? 18.272 6.858 -4.216 1.00 87.38 173 HIS A O 1
ATOM 1428 N N . VAL A 1 174 ? 19.509 7.616 -5.914 1.00 89.62 174 VAL A N 1
ATOM 1429 C CA . VAL A 1 174 ? 18.868 8.943 -5.939 1.00 89.62 174 VAL A CA 1
ATOM 1430 C C . VAL A 1 174 ? 17.409 8.831 -6.394 1.00 89.62 174 VAL A C 1
ATOM 1432 O O . VAL A 1 174 ? 16.521 9.450 -5.804 1.00 89.62 174 VAL A O 1
ATOM 1435 N N . ALA A 1 175 ? 17.137 7.993 -7.398 1.00 87.75 175 ALA A N 1
ATOM 1436 C CA . ALA A 1 175 ? 15.788 7.755 -7.906 1.00 87.75 175 ALA A CA 1
ATOM 1437 C C . ALA A 1 175 ? 14.839 7.182 -6.836 1.00 87.75 175 ALA A C 1
ATOM 1439 O O . ALA A 1 175 ? 13.722 7.680 -6.675 1.00 87.75 175 ALA A O 1
ATOM 1440 N N . ILE A 1 176 ? 15.272 6.179 -6.062 1.00 88.31 176 ILE A N 1
ATOM 1441 C CA . ILE A 1 176 ? 14.439 5.608 -4.988 1.00 88.31 176 ILE A CA 1
ATOM 1442 C C . ILE A 1 176 ? 14.207 6.601 -3.843 1.00 88.31 176 ILE A C 1
ATOM 1444 O O . ILE A 1 176 ? 13.102 6.648 -3.299 1.00 88.31 176 ILE A O 1
ATOM 1448 N N . VAL A 1 177 ? 15.191 7.446 -3.509 1.00 91.69 177 VAL A N 1
ATOM 1449 C CA . VAL A 1 177 ? 15.024 8.504 -2.498 1.00 91.69 177 VAL A CA 1
ATOM 1450 C C . VAL A 1 177 ? 13.979 9.522 -2.957 1.00 91.69 177 VAL A C 1
ATOM 1452 O O . VAL A 1 177 ? 13.099 9.886 -2.174 1.00 91.69 177 VAL A O 1
ATOM 1455 N N . ALA A 1 178 ? 14.000 9.920 -4.233 1.00 90.19 178 ALA A N 1
ATOM 1456 C CA . ALA A 1 178 ? 12.979 10.795 -4.807 1.00 90.19 178 ALA A CA 1
ATOM 1457 C C . ALA A 1 178 ? 11.575 10.162 -4.743 1.00 90.19 178 ALA A C 1
ATOM 1459 O O . ALA A 1 178 ? 10.615 10.818 -4.332 1.00 90.19 178 ALA A O 1
ATOM 1460 N N . ILE A 1 179 ? 11.457 8.869 -5.066 1.00 89.38 179 ILE A N 1
ATOM 1461 C CA . ILE A 1 179 ? 10.202 8.112 -4.936 1.00 89.38 179 ILE A CA 1
ATOM 1462 C C . ILE A 1 179 ? 9.697 8.118 -3.484 1.00 89.38 179 ILE A C 1
ATOM 1464 O O . ILE A 1 179 ? 8.512 8.369 -3.245 1.00 89.38 179 ILE A O 1
ATOM 1468 N N . ALA A 1 180 ? 10.571 7.870 -2.503 1.00 90.56 180 ALA A N 1
ATOM 1469 C CA . ALA A 1 180 ? 10.182 7.878 -1.093 1.00 90.56 180 ALA A CA 1
ATOM 1470 C C . ALA A 1 180 ? 9.758 9.265 -0.602 1.00 90.56 180 ALA A C 1
ATOM 1472 O O . ALA A 1 180 ? 8.788 9.363 0.151 1.00 90.56 180 ALA A O 1
ATOM 1473 N N . LEU A 1 181 ? 10.423 10.331 -1.054 1.00 92.25 181 LEU A N 1
ATOM 1474 C CA . LEU A 1 181 ? 10.049 11.703 -0.716 1.00 92.25 181 LEU A CA 1
ATOM 1475 C C . LEU A 1 181 ? 8.650 12.049 -1.242 1.00 92.25 181 LEU A C 1
ATOM 1477 O O . LEU A 1 181 ? 7.814 12.572 -0.505 1.00 92.25 181 LEU A O 1
ATOM 1481 N N . VAL A 1 182 ? 8.363 11.705 -2.499 1.00 91.06 182 VAL A N 1
ATOM 1482 C CA . VAL A 1 182 ? 7.045 11.943 -3.104 1.00 91.06 182 VAL A CA 1
ATOM 1483 C C . VAL A 1 182 ? 5.962 11.115 -2.413 1.00 91.06 182 VAL A C 1
ATOM 1485 O O . VAL A 1 182 ? 4.865 11.611 -2.156 1.00 91.06 182 VAL A O 1
ATOM 1488 N N . ARG A 1 183 ? 6.271 9.874 -2.034 1.00 89.00 183 ARG A N 1
ATOM 1489 C CA . ARG A 1 183 ? 5.383 9.038 -1.219 1.00 89.00 183 ARG A CA 1
ATOM 1490 C C . ARG A 1 183 ? 5.104 9.649 0.155 1.00 89.00 183 ARG A C 1
ATOM 1492 O O . ARG A 1 183 ? 3.961 9.611 0.609 1.00 89.00 183 ARG A O 1
ATOM 1499 N N . LEU A 1 184 ? 6.119 10.201 0.816 1.00 90.50 184 LEU A N 1
ATOM 1500 C CA . LEU A 1 184 ? 5.958 10.887 2.096 1.00 90.50 184 LEU A CA 1
ATOM 1501 C C . LEU A 1 184 ? 5.037 12.107 1.945 1.00 90.50 184 LEU A C 1
ATOM 1503 O O . LEU A 1 184 ? 4.086 12.255 2.712 1.00 90.50 184 LEU A O 1
ATOM 1507 N N . ALA A 1 185 ? 5.251 12.919 0.906 1.00 90.75 185 ALA A N 1
ATOM 1508 C CA . ALA A 1 185 ? 4.382 14.047 0.579 1.00 90.75 185 ALA A CA 1
ATOM 1509 C C . ALA A 1 185 ? 2.936 13.601 0.285 1.00 90.75 185 ALA A C 1
ATOM 1511 O O . ALA A 1 185 ? 1.989 14.210 0.784 1.00 90.75 185 ALA A O 1
ATOM 1512 N N . GLY A 1 186 ? 2.752 12.499 -0.450 1.00 88.69 186 GLY A N 1
ATOM 1513 C CA . GLY A 1 186 ? 1.441 11.901 -0.717 1.00 88.69 186 GLY A CA 1
ATOM 1514 C C . GLY A 1 186 ? 0.708 11.458 0.556 1.00 88.69 186 GLY A C 1
ATOM 1515 O O . GLY A 1 186 ? -0.496 11.681 0.678 1.00 88.69 186 GLY A O 1
ATOM 1516 N N . MET A 1 187 ? 1.430 10.912 1.542 1.00 85.88 187 MET A N 1
ATOM 1517 C CA . MET A 1 187 ? 0.875 10.510 2.847 1.00 85.88 187 MET A CA 1
ATOM 1518 C C . MET A 1 187 ? 0.447 11.700 3.719 1.00 85.88 187 MET A C 1
ATOM 1520 O O . MET A 1 187 ? -0.567 11.647 4.425 1.00 85.88 187 MET A O 1
ATOM 1524 N N . VAL A 1 188 ? 1.189 12.805 3.651 1.00 86.06 188 VAL A N 1
ATOM 1525 C CA . VAL A 1 188 ? 0.769 14.064 4.277 1.00 86.06 188 VAL A CA 1
ATOM 1526 C C . VAL A 1 188 ? -0.482 14.591 3.576 1.00 86.06 188 VAL A C 1
ATOM 1528 O O . VAL A 1 188 ? -1.476 14.897 4.233 1.00 86.06 188 VAL A O 1
ATOM 1531 N N . LEU A 1 189 ? -0.480 14.612 2.240 1.00 86.81 189 LEU A N 1
ATOM 1532 C CA . LEU A 1 189 ? -1.595 15.113 1.443 1.00 86.81 189 LEU A CA 1
ATOM 1533 C C . LEU A 1 189 ? -2.890 14.338 1.704 1.00 86.81 189 LEU A C 1
ATOM 1535 O O . LEU A 1 189 ? -3.920 14.965 1.937 1.00 86.81 189 LEU A O 1
ATOM 1539 N N . ILE A 1 190 ? -2.857 13.001 1.726 1.00 83.50 190 ILE A N 1
ATOM 1540 C CA . ILE A 1 190 ? -4.055 12.192 1.997 1.00 83.50 190 ILE A CA 1
ATOM 1541 C C . ILE A 1 190 ? -4.632 12.449 3.385 1.00 83.50 190 ILE A C 1
ATOM 1543 O O . ILE A 1 190 ? -5.846 12.424 3.528 1.00 83.50 190 ILE A O 1
ATOM 1547 N N . SER A 1 191 ? -3.809 12.775 4.384 1.00 78.25 191 SER A N 1
ATOM 1548 C CA . SER A 1 191 ? -4.313 13.112 5.722 1.00 78.25 191 SER A CA 1
ATOM 1549 C C . SER A 1 191 ? -5.242 14.334 5.685 1.00 78.25 191 SER A C 1
ATOM 1551 O O . SER A 1 191 ? -6.254 14.366 6.383 1.00 78.25 191 SER A O 1
ATOM 1553 N N . PHE A 1 192 ? -4.958 15.306 4.812 1.00 80.69 192 PHE A N 1
ATOM 1554 C CA . PHE A 1 192 ? -5.853 16.435 4.552 1.00 80.69 192 PHE A CA 1
ATOM 1555 C C . PHE A 1 192 ? -6.988 16.054 3.598 1.00 80.69 192 PHE A C 1
ATOM 1557 O O . PHE A 1 192 ? -8.156 16.358 3.851 1.00 80.69 192 PHE A O 1
ATOM 1564 N N . LEU A 1 193 ? -6.666 15.365 2.503 1.00 81.69 193 LEU A N 1
ATOM 1565 C CA . LEU A 1 193 ? -7.601 15.075 1.421 1.00 81.69 193 LEU A CA 1
ATOM 1566 C C . LEU A 1 193 ? -8.701 14.094 1.836 1.00 81.69 193 LEU A C 1
ATOM 1568 O O . LEU A 1 193 ? -9.835 14.255 1.398 1.00 81.69 193 LEU A O 1
ATOM 1572 N N . SER A 1 194 ? -8.416 13.146 2.732 1.00 74.56 194 SER A N 1
ATOM 1573 C CA . SER A 1 194 ? -9.393 12.169 3.229 1.00 74.56 194 SER A CA 1
ATOM 1574 C C . SER A 1 194 ? -10.519 12.798 4.043 1.00 74.56 194 SER A C 1
ATOM 1576 O O . SER A 1 194 ? -11.568 12.185 4.205 1.00 74.56 194 SER A O 1
ATOM 1578 N N . THR A 1 195 ? -10.313 14.007 4.576 1.00 73.00 195 THR A N 1
ATOM 1579 C CA . THR A 1 195 ? -11.375 14.749 5.275 1.00 73.00 195 THR A CA 1
ATOM 1580 C C . THR A 1 195 ? -12.299 15.472 4.291 1.00 73.00 195 THR A C 1
ATOM 1582 O O . THR A 1 195 ? -13.499 15.604 4.533 1.00 73.00 195 THR A O 1
ATOM 1585 N N . ARG A 1 196 ? -11.761 15.907 3.141 1.00 78.38 196 ARG A N 1
ATOM 1586 C CA . ARG A 1 196 ? -12.482 16.713 2.144 1.00 78.38 196 ARG A CA 1
ATOM 1587 C C . ARG A 1 196 ? -13.109 15.879 1.033 1.00 78.38 196 ARG A C 1
ATOM 1589 O O . ARG A 1 196 ? -14.226 16.178 0.614 1.00 78.38 196 ARG A O 1
ATOM 1596 N N . LEU A 1 197 ? -12.438 14.834 0.565 1.00 80.00 197 LEU A N 1
ATOM 1597 C CA . LEU A 1 197 ? -12.896 13.955 -0.510 1.00 80.00 197 LEU A CA 1
ATOM 1598 C C . LEU A 1 197 ? -13.436 12.636 0.054 1.00 80.00 197 LEU A C 1
ATOM 1600 O O . LEU A 1 197 ? -13.000 12.168 1.102 1.00 80.00 197 LEU A O 1
ATOM 1604 N N . GLY A 1 198 ? -14.425 12.059 -0.632 1.00 79.56 198 GLY A N 1
ATOM 1605 C CA . GLY A 1 198 ? -14.975 10.746 -0.287 1.00 79.56 198 GLY A CA 1
ATOM 1606 C C . GLY A 1 198 ? -13.935 9.641 -0.444 1.00 79.56 198 GLY A C 1
ATOM 1607 O O . GLY A 1 198 ? -13.064 9.712 -1.319 1.00 79.56 198 GLY A O 1
ATOM 1608 N N . ARG A 1 199 ? -14.025 8.600 0.392 1.00 82.81 199 ARG A N 1
ATOM 1609 C CA . ARG A 1 199 ? -13.077 7.473 0.356 1.00 82.81 199 ARG A CA 1
ATOM 1610 C C . ARG A 1 199 ? -13.168 6.726 -0.973 1.00 82.81 199 ARG A C 1
ATOM 1612 O O . ARG A 1 199 ? -12.143 6.334 -1.526 1.00 82.81 199 ARG A O 1
ATOM 1619 N N . ARG A 1 200 ? -14.384 6.581 -1.509 1.00 88.06 200 ARG A N 1
ATOM 1620 C CA . ARG A 1 200 ? -14.628 5.918 -2.795 1.00 88.06 200 ARG A CA 1
ATOM 1621 C C . ARG A 1 200 ? -14.023 6.713 -3.949 1.00 88.06 200 ARG A C 1
ATOM 1623 O O . ARG A 1 200 ? -13.330 6.136 -4.779 1.00 88.06 200 ARG A O 1
ATOM 1630 N N . THR A 1 201 ? -14.215 8.032 -3.973 1.00 89.56 201 THR A N 1
ATOM 1631 C CA . THR A 1 201 ? -13.654 8.905 -5.019 1.00 89.56 201 THR A CA 1
ATOM 1632 C C . THR A 1 201 ? -12.127 8.849 -5.047 1.00 89.56 201 THR A C 1
ATOM 1634 O O . THR A 1 201 ? -11.539 8.730 -6.119 1.00 89.56 201 THR A O 1
ATOM 1637 N N . LEU A 1 202 ? -11.483 8.870 -3.876 1.00 90.31 202 LEU A N 1
ATOM 1638 C CA . LEU A 1 202 ? -10.027 8.733 -3.757 1.00 90.31 202 LEU A CA 1
ATOM 1639 C C . LEU A 1 202 ? -9.537 7.359 -4.234 1.00 90.31 202 LEU A C 1
ATOM 1641 O O . LEU A 1 202 ? -8.532 7.269 -4.942 1.00 90.31 202 LEU A O 1
ATOM 1645 N N . GLY A 1 203 ? -10.258 6.287 -3.894 1.00 90.88 203 GLY A N 1
ATOM 1646 C CA . GLY A 1 203 ? -9.957 4.931 -4.359 1.00 90.88 203 GLY A CA 1
ATOM 1647 C C . GLY A 1 203 ? -10.069 4.790 -5.877 1.00 90.88 203 GLY A C 1
ATOM 1648 O O . GLY A 1 203 ? -9.184 4.215 -6.504 1.00 90.88 203 GLY A O 1
ATOM 1649 N N . LEU A 1 204 ? -11.101 5.382 -6.482 1.00 93.31 204 LEU A N 1
ATOM 1650 C CA . LEU A 1 204 ? -11.299 5.380 -7.933 1.00 93.31 204 LEU A CA 1
ATOM 1651 C C . LEU A 1 204 ? -10.231 6.190 -8.665 1.00 93.31 204 LEU A C 1
ATOM 1653 O O . LEU A 1 204 ? -9.596 5.672 -9.579 1.00 93.31 204 LEU A O 1
ATOM 1657 N N . ALA A 1 205 ? -9.999 7.436 -8.245 1.00 94.19 205 ALA A N 1
ATOM 1658 C CA . ALA A 1 205 ? -8.997 8.300 -8.863 1.00 94.19 205 ALA A CA 1
ATOM 1659 C C . ALA A 1 205 ? -7.599 7.668 -8.795 1.00 94.19 205 ALA A C 1
ATOM 1661 O O . ALA A 1 205 ? -6.857 7.675 -9.779 1.00 94.19 205 ALA A O 1
ATOM 1662 N N . SER A 1 206 ? -7.262 7.064 -7.650 1.00 94.69 206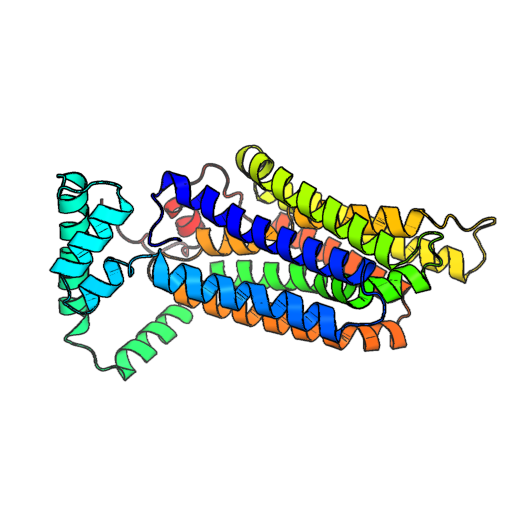 SER A N 1
ATOM 1663 C CA . SER A 1 206 ? -5.980 6.379 -7.494 1.00 94.69 206 SER A CA 1
ATOM 1664 C C . SER A 1 206 ? -5.873 5.083 -8.283 1.00 94.69 206 SER A C 1
ATOM 1666 O O . SER A 1 206 ? -4.837 4.850 -8.898 1.00 94.69 206 SER A O 1
ATOM 1668 N N . GLY A 1 207 ? -6.935 4.280 -8.341 1.00 94.94 207 GLY A N 1
ATOM 1669 C CA . GLY A 1 207 ? -6.972 3.072 -9.161 1.00 94.94 207 GLY A CA 1
ATOM 1670 C C . GLY A 1 207 ? -6.772 3.362 -10.654 1.00 94.94 207 GLY A C 1
ATOM 1671 O O . GLY A 1 207 ? -5.946 2.714 -11.300 1.00 94.94 207 GLY A O 1
ATOM 1672 N N . VAL A 1 208 ? -7.439 4.396 -11.186 1.00 96.44 208 VAL A N 1
ATOM 1673 C CA . VAL A 1 208 ? -7.245 4.842 -12.577 1.00 96.44 208 VAL A CA 1
ATOM 1674 C C . VAL A 1 208 ? -5.804 5.302 -12.805 1.00 96.44 208 VAL A C 1
ATOM 1676 O O . VAL A 1 208 ? -5.182 4.894 -13.782 1.00 96.44 208 VAL A O 1
ATOM 1679 N N . GLY A 1 209 ? -5.235 6.099 -11.895 1.00 95.94 209 GLY A N 1
ATOM 1680 C CA . GLY A 1 209 ? -3.844 6.545 -12.014 1.00 95.94 209 GLY A CA 1
ATOM 1681 C C . GLY A 1 209 ? -2.827 5.398 -11.957 1.00 95.94 209 GLY A C 1
ATOM 1682 O O . GLY A 1 209 ? -1.849 5.406 -12.707 1.00 95.94 209 GLY A O 1
ATOM 1683 N N . ILE A 1 210 ? -3.073 4.375 -11.131 1.00 95.62 210 ILE A N 1
ATOM 1684 C CA . ILE A 1 210 ? -2.266 3.145 -11.098 1.00 95.62 210 ILE A CA 1
ATOM 1685 C C . ILE A 1 210 ? -2.324 2.429 -12.447 1.00 95.62 210 ILE A C 1
ATOM 1687 O O . ILE A 1 210 ? -1.280 2.105 -13.009 1.00 95.62 210 ILE A O 1
ATOM 1691 N N . ALA A 1 211 ? -3.527 2.212 -12.983 1.00 96.38 211 ALA A N 1
ATOM 1692 C CA . ALA A 1 211 ? -3.696 1.551 -14.271 1.00 96.38 211 ALA A CA 1
ATOM 1693 C C . ALA A 1 211 ? -2.969 2.316 -15.386 1.00 96.38 211 ALA A C 1
ATOM 1695 O O . ALA A 1 211 ? -2.158 1.735 -16.102 1.00 96.38 211 ALA A O 1
ATOM 1696 N N . LEU A 1 212 ? -3.194 3.628 -15.490 1.00 96.62 212 LEU A N 1
ATOM 1697 C CA . LEU A 1 212 ? -2.570 4.465 -16.516 1.00 96.62 212 LEU A CA 1
ATOM 1698 C C . LEU A 1 212 ? -1.041 4.461 -16.417 1.00 96.62 212 LEU A C 1
ATOM 1700 O O . LEU A 1 212 ? -0.370 4.272 -17.427 1.00 96.62 212 LEU A O 1
ATOM 1704 N N . SER A 1 213 ? -0.488 4.625 -15.214 1.00 95.38 213 SER A N 1
ATOM 1705 C CA . SER A 1 213 ? 0.967 4.659 -15.009 1.00 95.38 213 SER A CA 1
ATOM 1706 C C . SER A 1 213 ? 1.646 3.335 -15.353 1.00 95.38 213 SER A C 1
ATOM 1708 O O . SER A 1 213 ? 2.658 3.331 -16.052 1.00 95.38 213 SER A O 1
ATOM 1710 N N . MET A 1 214 ? 1.072 2.210 -14.923 1.00 94.62 214 MET A N 1
ATOM 1711 C CA . MET A 1 214 ? 1.629 0.880 -15.175 1.00 94.62 214 MET A CA 1
ATOM 1712 C C . MET A 1 214 ? 1.493 0.460 -16.642 1.00 94.62 214 MET A C 1
ATOM 1714 O O . MET A 1 214 ? 2.451 -0.046 -17.226 1.00 94.62 214 MET A O 1
ATOM 1718 N N . LEU A 1 215 ? 0.345 0.727 -17.275 1.00 95.81 215 LEU A N 1
ATOM 1719 C CA . LEU A 1 215 ? 0.155 0.462 -18.705 1.00 95.81 215 LEU A CA 1
ATOM 1720 C C . LEU A 1 215 ? 1.082 1.335 -19.565 1.00 95.81 215 LEU A C 1
ATOM 1722 O O . LEU A 1 215 ? 1.672 0.839 -20.526 1.00 95.81 215 LEU A O 1
ATOM 1726 N N . ALA A 1 216 ? 1.261 2.610 -19.203 1.00 94.06 216 ALA A N 1
ATOM 1727 C CA . ALA A 1 216 ? 2.196 3.507 -19.880 1.00 94.06 216 ALA A CA 1
ATOM 1728 C C . ALA A 1 216 ? 3.652 3.045 -19.718 1.00 94.06 216 ALA A C 1
ATOM 1730 O O . ALA A 1 216 ? 4.403 3.053 -20.691 1.00 94.06 216 ALA A O 1
ATOM 1731 N N . LEU A 1 217 ? 4.043 2.586 -18.524 1.00 91.69 217 LEU A N 1
ATOM 1732 C CA . LEU A 1 217 ? 5.393 2.081 -18.265 1.00 91.69 217 LEU A CA 1
ATOM 1733 C C . LEU A 1 217 ? 5.675 0.791 -19.050 1.00 91.69 217 LEU A C 1
ATOM 1735 O O . LEU A 1 217 ? 6.724 0.672 -19.684 1.00 91.69 217 LEU A O 1
ATOM 1739 N N . GLY A 1 218 ? 4.716 -0.140 -19.083 1.00 91.94 218 GLY A N 1
ATOM 1740 C CA . GLY A 1 218 ? 4.794 -1.337 -19.924 1.00 91.94 218 GLY A CA 1
ATOM 1741 C C . GLY A 1 218 ? 4.920 -0.990 -21.410 1.00 91.94 218 GLY A C 1
ATOM 1742 O O . GLY A 1 218 ? 5.789 -1.524 -22.100 1.00 91.94 218 GLY A O 1
ATOM 1743 N N . SER A 1 219 ? 4.123 -0.029 -21.886 1.00 91.62 219 SER A N 1
ATOM 1744 C CA . SER A 1 219 ? 4.167 0.462 -23.272 1.00 91.62 219 SER A CA 1
ATOM 1745 C C . SER A 1 219 ? 5.513 1.097 -23.618 1.00 91.62 219 SER A C 1
ATOM 1747 O O . SER A 1 219 ? 6.083 0.792 -24.665 1.00 91.62 219 SER A O 1
ATOM 1749 N N . TYR A 1 220 ? 6.062 1.920 -22.721 1.00 89.69 220 TYR A N 1
ATOM 1750 C CA . TYR A 1 220 ? 7.377 2.537 -22.885 1.00 89.69 220 TYR A CA 1
ATOM 1751 C C . TYR A 1 220 ? 8.476 1.481 -23.057 1.00 89.69 220 TYR A C 1
ATOM 1753 O O . TYR A 1 220 ? 9.269 1.559 -23.993 1.00 89.69 220 TYR A O 1
ATOM 1761 N N . ILE A 1 221 ? 8.493 0.450 -22.206 1.00 87.12 221 ILE A N 1
ATOM 1762 C CA . ILE A 1 221 ? 9.502 -0.618 -22.278 1.00 87.12 221 ILE A CA 1
ATOM 1763 C C . ILE A 1 221 ? 9.362 -1.431 -23.572 1.00 87.12 221 ILE A C 1
ATOM 1765 O O . ILE A 1 221 ? 10.374 -1.814 -24.160 1.00 87.12 221 ILE A O 1
ATOM 1769 N N . VAL A 1 222 ? 8.139 -1.674 -24.058 1.00 89.69 222 VAL A N 1
ATOM 1770 C CA . VAL A 1 222 ? 7.928 -2.329 -25.362 1.00 89.69 222 VAL A CA 1
ATOM 1771 C C . VAL A 1 222 ? 8.487 -1.482 -26.504 1.00 89.69 222 VAL A C 1
ATOM 1773 O O . VAL A 1 222 ? 9.175 -2.018 -27.372 1.00 89.69 222 VAL A O 1
ATOM 1776 N N . LEU A 1 223 ? 8.212 -0.175 -26.509 1.00 87.75 223 LEU A N 1
ATOM 1777 C CA . LEU A 1 223 ? 8.710 0.742 -27.539 1.00 87.75 223 LEU A CA 1
ATOM 1778 C C . LEU A 1 223 ? 10.241 0.828 -27.530 1.00 87.75 223 LEU A C 1
ATOM 1780 O O . LEU A 1 223 ? 10.854 0.798 -28.598 1.00 87.75 223 LEU A O 1
ATOM 1784 N N . LEU A 1 224 ? 10.843 0.849 -26.337 1.00 83.44 224 LEU A N 1
ATOM 1785 C CA . LEU A 1 224 ? 12.291 0.817 -26.145 1.00 83.44 224 LEU A CA 1
ATOM 1786 C C . LEU A 1 224 ? 12.900 -0.485 -26.692 1.00 83.44 224 LEU A C 1
ATOM 1788 O O . LEU A 1 224 ? 13.816 -0.437 -27.508 1.00 83.44 224 LEU A O 1
ATOM 1792 N N . LYS A 1 225 ? 12.360 -1.653 -26.308 1.00 82.75 225 LYS A N 1
ATOM 1793 C CA . LYS A 1 225 ? 12.876 -2.965 -26.750 1.00 82.75 225 LYS A CA 1
ATOM 1794 C C . LYS A 1 225 ? 12.696 -3.211 -28.252 1.00 82.75 225 LYS A C 1
ATOM 1796 O O . LYS A 1 225 ? 13.496 -3.927 -28.842 1.00 82.75 225 LYS A O 1
ATOM 1801 N N . ARG A 1 226 ? 11.665 -2.634 -28.880 1.00 85.50 226 ARG A N 1
ATOM 1802 C CA . ARG A 1 226 ? 11.423 -2.746 -30.332 1.00 85.50 226 ARG A CA 1
ATOM 1803 C C . ARG A 1 226 ? 12.225 -1.747 -31.173 1.00 85.50 226 ARG A C 1
ATOM 1805 O O . ARG A 1 226 ? 12.096 -1.776 -32.391 1.00 85.50 226 ARG A O 1
ATOM 1812 N N . GLY A 1 227 ? 13.007 -0.857 -30.555 1.00 79.38 227 GLY A N 1
ATOM 1813 C CA . GLY A 1 227 ? 13.786 0.157 -31.273 1.00 79.38 227 GLY A CA 1
ATOM 1814 C C . GLY A 1 227 ? 12.930 1.197 -32.007 1.00 79.38 227 GLY A C 1
ATOM 1815 O O . GLY A 1 227 ? 13.421 1.873 -32.903 1.00 79.38 227 GLY A O 1
ATOM 1816 N N . LEU A 1 228 ? 11.648 1.331 -31.644 1.00 77.50 228 LEU A N 1
ATOM 1817 C CA . LEU A 1 228 ? 10.714 2.275 -32.274 1.00 77.50 228 LEU A CA 1
ATOM 1818 C C . LEU A 1 228 ? 10.890 3.713 -31.756 1.00 77.50 228 LEU A C 1
ATOM 1820 O O . LEU A 1 228 ? 10.277 4.639 -32.282 1.00 77.50 228 LEU A O 1
ATOM 1824 N N . MET A 1 229 ? 11.709 3.910 -30.719 1.00 73.31 229 MET A N 1
ATOM 1825 C CA . MET A 1 229 ? 12.049 5.227 -30.187 1.00 73.31 229 MET A CA 1
ATOM 1826 C C . MET A 1 229 ? 13.364 5.726 -30.784 1.00 73.31 229 MET A C 1
ATOM 1828 O O . MET A 1 229 ? 14.418 5.156 -30.524 1.00 73.31 229 MET A O 1
ATOM 1832 N N . ALA A 1 230 ? 13.294 6.830 -31.534 1.00 62.22 230 ALA A N 1
ATOM 1833 C CA . ALA A 1 230 ? 14.464 7.486 -32.119 1.00 62.22 230 ALA A CA 1
ATOM 1834 C C . ALA A 1 230 ? 15.445 8.019 -31.055 1.00 62.22 230 ALA A C 1
ATOM 1836 O O . ALA A 1 230 ? 16.649 8.036 -31.289 1.00 62.22 230 ALA A O 1
ATOM 1837 N N . GLN A 1 231 ? 14.938 8.429 -29.884 1.00 69.00 231 GLN A N 1
ATOM 1838 C CA . GLN A 1 231 ? 15.743 8.752 -28.704 1.00 69.00 231 GLN A CA 1
ATOM 1839 C C . GLN A 1 231 ? 15.028 8.257 -27.437 1.00 69.00 231 GLN A C 1
ATOM 1841 O O . GLN A 1 231 ? 13.892 8.674 -27.190 1.00 69.00 231 GLN A O 1
ATOM 1846 N N . PRO A 1 232 ? 15.644 7.374 -26.629 1.00 69.12 232 PRO A N 1
ATOM 1847 C CA . PRO A 1 232 ? 15.076 6.991 -25.345 1.00 69.12 232 PRO A CA 1
ATOM 1848 C C . PRO A 1 232 ? 15.026 8.216 -24.429 1.00 69.12 232 PRO A C 1
ATOM 1850 O O . PRO A 1 232 ? 15.994 8.968 -24.339 1.00 69.12 232 PRO A O 1
ATOM 1853 N N . LEU A 1 233 ? 13.895 8.422 -23.751 1.00 78.69 233 LEU A N 1
ATOM 1854 C CA . LEU A 1 233 ? 13.701 9.509 -22.790 1.00 78.69 233 LEU A CA 1
ATOM 1855 C C . LEU A 1 233 ? 13.890 8.952 -21.371 1.00 78.69 233 LEU A C 1
ATOM 1857 O O . LEU A 1 233 ? 12.915 8.520 -20.748 1.00 78.69 233 LEU A O 1
ATOM 1861 N N . PRO A 1 234 ? 15.116 8.965 -20.819 1.00 74.56 234 PRO A N 1
ATOM 1862 C CA . PRO A 1 234 ? 15.446 8.226 -19.601 1.00 74.56 234 PRO A CA 1
ATOM 1863 C C . PRO A 1 234 ? 14.697 8.707 -18.348 1.00 74.56 234 PRO A C 1
ATOM 1865 O O . PRO A 1 234 ? 14.645 7.990 -17.354 1.00 74.56 234 PRO A O 1
ATOM 1868 N N . LEU A 1 235 ? 14.092 9.900 -18.371 1.00 84.06 235 LEU A N 1
ATOM 1869 C CA . LEU A 1 235 ? 13.290 10.414 -17.257 1.00 84.06 235 LEU A CA 1
ATOM 1870 C C . LEU A 1 235 ? 11.842 9.900 -17.253 1.00 84.06 235 LEU A C 1
ATOM 1872 O O . LEU A 1 235 ? 11.194 9.951 -16.209 1.00 84.06 235 LEU A O 1
ATOM 1876 N N . VAL A 1 236 ? 11.318 9.399 -18.377 1.00 88.00 236 VAL A N 1
ATOM 1877 C CA . VAL A 1 236 ? 9.909 8.979 -18.482 1.00 88.00 236 VAL A CA 1
ATOM 1878 C C . VAL A 1 236 ? 9.584 7.800 -17.553 1.00 88.00 236 VAL A C 1
ATOM 1880 O O . VAL A 1 236 ? 8.612 7.911 -16.802 1.00 88.00 236 VAL A O 1
ATOM 1883 N N . PRO A 1 237 ? 10.381 6.711 -17.500 1.00 87.69 237 PRO A N 1
ATOM 1884 C CA . PRO A 1 237 ? 10.140 5.613 -16.561 1.00 87.69 237 PRO A CA 1
ATOM 1885 C C . PRO A 1 237 ? 10.134 6.068 -15.105 1.00 87.69 237 PRO A C 1
ATOM 1887 O O . PRO A 1 237 ? 9.269 5.667 -14.328 1.00 87.69 237 PRO A O 1
ATOM 1890 N N . LEU A 1 238 ? 11.069 6.953 -14.747 1.00 88.88 238 LEU A N 1
ATOM 1891 C CA . LEU A 1 238 ? 11.156 7.504 -13.402 1.00 88.88 238 LEU A CA 1
ATOM 1892 C C . LEU A 1 238 ? 9.922 8.349 -13.069 1.00 88.88 238 LEU A C 1
ATOM 1894 O O . LEU A 1 238 ? 9.334 8.162 -12.009 1.00 88.88 238 LEU A O 1
ATOM 1898 N N . ALA A 1 239 ? 9.493 9.231 -13.974 1.00 91.75 239 ALA A N 1
ATOM 1899 C CA . ALA A 1 239 ? 8.300 10.052 -13.782 1.00 91.75 239 ALA A CA 1
ATOM 1900 C C . ALA A 1 239 ? 7.035 9.194 -13.605 1.00 91.75 239 ALA A C 1
ATOM 1902 O O . ALA A 1 239 ? 6.228 9.467 -12.717 1.00 91.75 239 ALA A O 1
ATOM 1903 N N . LEU A 1 240 ? 6.889 8.121 -14.392 1.00 93.00 240 LEU A N 1
ATOM 1904 C CA . LEU A 1 240 ? 5.770 7.181 -14.280 1.00 93.00 240 LEU A CA 1
ATOM 1905 C C . LEU A 1 240 ? 5.793 6.401 -12.959 1.00 93.00 240 LEU A C 1
ATOM 1907 O O . LEU A 1 240 ? 4.744 6.244 -12.336 1.00 93.00 240 LEU A O 1
ATOM 1911 N N . LEU A 1 241 ? 6.967 5.956 -12.498 1.00 91.69 241 LEU A N 1
ATOM 1912 C CA . LEU A 1 241 ? 7.122 5.289 -11.200 1.00 91.69 241 LEU A CA 1
ATOM 1913 C C . LEU A 1 241 ? 6.836 6.238 -10.032 1.00 91.69 241 LEU A C 1
ATOM 1915 O O . LEU A 1 241 ? 6.111 5.880 -9.104 1.00 91.69 241 LEU A O 1
ATOM 1919 N N . VAL A 1 242 ? 7.360 7.463 -10.084 1.00 92.75 242 VAL A N 1
ATOM 1920 C CA . VAL A 1 242 ? 7.093 8.501 -9.080 1.00 92.75 242 VAL A CA 1
ATOM 1921 C C . VAL A 1 242 ? 5.596 8.810 -9.023 1.00 92.75 242 VAL A C 1
ATOM 1923 O O . VAL A 1 242 ? 5.013 8.820 -7.938 1.00 92.75 242 VAL A O 1
ATOM 1926 N N . PHE A 1 243 ? 4.953 8.987 -10.179 1.00 94.25 243 PHE A N 1
ATOM 1927 C CA . PHE A 1 243 ? 3.513 9.208 -10.265 1.00 94.25 243 PHE A CA 1
ATOM 1928 C C . PHE A 1 243 ? 2.710 8.007 -9.741 1.00 94.25 243 PHE A C 1
ATOM 1930 O O . PHE A 1 243 ? 1.759 8.199 -8.984 1.00 94.25 243 PHE A O 1
ATOM 1937 N N . TYR A 1 244 ? 3.121 6.774 -10.054 1.00 94.75 244 TYR A N 1
ATOM 1938 C CA . TYR A 1 244 ? 2.524 5.553 -9.507 1.00 94.75 244 TYR A CA 1
ATOM 1939 C C . TYR A 1 244 ? 2.566 5.526 -7.972 1.00 94.75 244 TYR A C 1
ATOM 1941 O O . TYR A 1 244 ? 1.536 5.312 -7.327 1.00 94.75 244 TYR A O 1
ATOM 1949 N N . PHE A 1 245 ? 3.728 5.772 -7.359 1.00 92.50 245 PHE A N 1
ATOM 1950 C CA . PHE A 1 245 ? 3.849 5.774 -5.898 1.00 92.50 245 PHE A CA 1
ATOM 1951 C C . PHE A 1 245 ? 3.069 6.927 -5.261 1.00 92.50 245 PHE A C 1
ATOM 1953 O O . PHE A 1 245 ? 2.420 6.737 -4.228 1.00 92.50 245 PHE A O 1
ATOM 1960 N N . PHE A 1 246 ? 3.061 8.101 -5.892 1.00 92.94 246 PHE A N 1
ATOM 1961 C CA . PHE A 1 246 ? 2.261 9.237 -5.445 1.00 92.94 246 PHE A CA 1
ATOM 1962 C C . PHE A 1 246 ? 0.767 8.906 -5.448 1.00 92.94 246 PHE A C 1
ATOM 1964 O O . PHE A 1 246 ? 0.098 8.997 -4.420 1.00 92.94 246 PHE A O 1
ATOM 1971 N N . ILE A 1 247 ? 0.233 8.442 -6.576 1.00 93.06 247 ILE A N 1
ATOM 1972 C CA . ILE A 1 247 ? -1.204 8.217 -6.702 1.00 93.06 247 ILE A CA 1
ATOM 1973 C C . ILE A 1 247 ? -1.676 7.030 -5.850 1.00 93.06 247 ILE A C 1
ATOM 1975 O O . ILE A 1 247 ? -2.736 7.090 -5.224 1.00 93.06 247 ILE A O 1
ATOM 1979 N N . THR A 1 248 ? -0.855 5.983 -5.732 1.00 91.69 248 THR A N 1
ATOM 1980 C CA . THR A 1 248 ? -1.152 4.822 -4.882 1.00 91.69 248 THR A CA 1
ATOM 1981 C C . THR A 1 248 ? -1.242 5.211 -3.407 1.00 91.69 248 THR A C 1
ATOM 1983 O O . THR A 1 248 ? -2.088 4.691 -2.674 1.00 91.69 248 THR A O 1
ATOM 1986 N N . THR A 1 249 ? -0.404 6.152 -2.959 1.00 89.06 249 THR A N 1
ATOM 1987 C CA . THR A 1 249 ? -0.385 6.609 -1.560 1.00 89.06 249 THR A CA 1
ATOM 1988 C C . THR A 1 249 ? -1.555 7.534 -1.225 1.00 89.06 249 THR A C 1
ATOM 1990 O O . THR A 1 249 ? -2.019 7.518 -0.087 1.00 89.06 249 THR A O 1
ATOM 1993 N N . ILE A 1 250 ? -2.102 8.245 -2.216 1.00 87.00 250 ILE A N 1
ATOM 1994 C CA . ILE A 1 250 ? -3.255 9.148 -2.060 1.00 87.00 250 ILE A CA 1
ATOM 1995 C C . ILE A 1 250 ? -4.597 8.412 -1.926 1.00 87.00 250 ILE A C 1
ATOM 1997 O O . ILE A 1 250 ? -5.576 9.001 -1.482 1.00 87.00 250 ILE A O 1
ATOM 2001 N N . GLY A 1 251 ? -4.692 7.123 -2.251 1.00 84.75 251 GLY A N 1
ATOM 2002 C CA . GLY A 1 251 ? -5.972 6.424 -2.108 1.00 84.75 251 GLY A CA 1
ATOM 2003 C C . GLY A 1 251 ? -5.834 4.927 -1.953 1.00 84.75 251 GLY A C 1
ATOM 2004 O O . GLY A 1 251 ? -6.115 4.381 -0.888 1.00 84.75 251 GLY A O 1
ATOM 2005 N N . PHE A 1 252 ? -5.397 4.252 -3.009 1.00 88.94 252 PHE A N 1
ATOM 2006 C CA . PHE A 1 252 ? -5.527 2.804 -3.111 1.00 88.94 252 PHE A CA 1
ATOM 2007 C C . PHE A 1 252 ? -4.851 2.035 -1.964 1.00 88.94 252 PHE A C 1
ATOM 2009 O O . PHE A 1 252 ? -5.341 0.986 -1.557 1.00 88.94 252 PHE A O 1
ATOM 2016 N N . TYR A 1 253 ? -3.762 2.570 -1.403 1.00 89.12 253 TYR A N 1
ATOM 2017 C CA . TYR A 1 253 ? -3.021 1.948 -0.307 1.00 89.12 253 TYR A CA 1
ATOM 2018 C C . TYR A 1 253 ? -3.619 2.142 1.105 1.00 89.12 253 TYR A C 1
ATOM 2020 O O . TYR A 1 253 ? -3.795 1.144 1.807 1.00 89.12 253 TYR A O 1
ATOM 2028 N N . PRO A 1 254 ? -3.907 3.367 1.591 1.00 85.38 254 PRO A N 1
ATOM 2029 C CA . PRO A 1 254 ? -4.414 3.559 2.958 1.00 85.38 254 PRO A CA 1
ATOM 2030 C C . PRO A 1 254 ? -5.883 3.146 3.149 1.00 85.38 254 PRO A C 1
ATOM 2032 O O . PRO A 1 254 ? -6.308 2.865 4.273 1.00 85.38 254 PRO A O 1
ATOM 2035 N N . LEU A 1 255 ? -6.677 3.111 2.074 1.00 85.94 255 LEU A N 1
ATOM 2036 C CA . LEU A 1 255 ? -8.125 2.912 2.160 1.00 85.94 255 LEU A CA 1
ATOM 2037 C C . LEU A 1 255 ? -8.565 1.574 2.777 1.00 85.94 255 LEU A C 1
ATOM 2039 O O . LEU A 1 255 ? -9.479 1.610 3.599 1.00 85.94 255 LEU A O 1
ATOM 2043 N N . PRO A 1 256 ? -7.946 0.416 2.486 1.00 88.31 256 PRO A N 1
ATOM 2044 C CA . PRO A 1 256 ? -8.378 -0.868 3.057 1.00 88.31 256 PRO A CA 1
ATOM 2045 C C . PRO A 1 256 ? -8.172 -0.957 4.560 1.00 88.31 256 PRO A C 1
ATOM 2047 O O . PRO A 1 256 ? -9.017 -1.499 5.272 1.00 88.31 256 PRO A O 1
ATOM 2050 N N . PHE A 1 257 ? -7.080 -0.376 5.059 1.00 85.00 257 PHE A N 1
ATOM 2051 C CA . PHE A 1 257 ? -6.807 -0.295 6.492 1.00 85.00 257 PHE A CA 1
ATOM 2052 C C . PHE A 1 257 ? -7.850 0.568 7.206 1.00 85.00 257 PHE A C 1
ATOM 2054 O O . PHE A 1 257 ? -8.351 0.191 8.267 1.00 85.00 257 PHE A O 1
ATOM 2061 N N . ALA A 1 258 ? -8.232 1.691 6.597 1.00 81.00 258 ALA A N 1
ATOM 2062 C CA . ALA A 1 258 ? -9.299 2.528 7.122 1.00 81.00 258 ALA A CA 1
ATOM 2063 C C . ALA A 1 258 ? -10.664 1.828 7.055 1.00 81.00 258 ALA A C 1
ATOM 2065 O O . ALA A 1 258 ? -11.374 1.781 8.060 1.00 81.00 258 ALA A O 1
ATOM 2066 N N . LEU A 1 259 ? -10.991 1.202 5.922 1.00 82.56 259 LEU A N 1
ATOM 2067 C CA . LEU A 1 259 ? -12.231 0.457 5.728 1.00 82.56 259 LEU A CA 1
ATOM 2068 C C . LEU A 1 259 ? -12.363 -0.657 6.771 1.00 82.56 259 LEU A C 1
ATOM 2070 O O . LEU A 1 259 ? -13.396 -0.745 7.424 1.00 82.56 259 LEU A O 1
ATOM 2074 N N . ALA A 1 260 ? -11.301 -1.432 7.016 1.00 84.56 260 ALA A N 1
ATOM 2075 C CA . ALA A 1 260 ? -11.261 -2.466 8.051 1.00 84.56 260 ALA A CA 1
ATOM 2076 C C . ALA A 1 260 ? -11.620 -1.923 9.449 1.00 84.56 260 ALA A C 1
ATOM 2078 O O . ALA A 1 260 ? -12.283 -2.600 10.236 1.00 84.56 260 ALA A O 1
ATOM 2079 N N . SER A 1 261 ? -11.225 -0.688 9.771 1.00 78.75 261 SER A N 1
ATOM 2080 C CA . SER A 1 261 ? -11.570 -0.056 11.051 1.00 78.75 261 SER A CA 1
ATOM 2081 C C . SER A 1 261 ? -13.027 0.429 11.137 1.00 78.75 261 SER A C 1
ATOM 2083 O O . SER A 1 261 ? -13.575 0.503 12.241 1.00 78.75 261 SER A O 1
ATOM 2085 N N . GLU A 1 262 ? -13.660 0.704 9.993 1.00 79.69 262 GLU A N 1
ATOM 2086 C CA . GLU A 1 262 ? -15.021 1.245 9.881 1.00 79.69 262 GLU A CA 1
ATOM 2087 C C . GLU A 1 262 ? -16.073 0.129 9.788 1.00 79.69 262 GLU A C 1
ATOM 2089 O O . GLU A 1 262 ? -17.042 0.121 10.552 1.00 79.69 262 GLU A O 1
ATOM 2094 N N . VAL A 1 263 ? -15.853 -0.858 8.909 1.00 82.31 263 VAL A N 1
ATOM 2095 C CA . VAL A 1 263 ? -16.852 -1.894 8.585 1.00 82.31 263 VAL A CA 1
ATOM 2096 C C . VAL A 1 263 ? -16.910 -3.030 9.600 1.00 82.31 263 VAL A C 1
ATOM 2098 O O . VAL A 1 263 ? -17.930 -3.711 9.705 1.00 82.31 263 VAL A O 1
ATOM 2101 N N . TYR A 1 264 ? -15.831 -3.274 10.353 1.00 83.19 264 TYR A N 1
ATOM 2102 C CA . TYR A 1 264 ? -15.819 -4.390 11.291 1.00 83.19 264 TYR A CA 1
ATOM 2103 C C . TYR A 1 264 ? -16.596 -4.083 12.577 1.00 83.19 264 TYR A C 1
ATOM 2105 O O . TYR A 1 264 ? -16.317 -3.076 13.250 1.00 83.19 264 TYR A O 1
ATOM 2113 N N . PRO A 1 265 ? -17.512 -4.989 12.983 1.00 75.81 265 PRO A N 1
ATOM 2114 C CA . PRO A 1 265 ? -18.330 -4.795 14.169 1.00 75.81 265 PRO A CA 1
ATOM 2115 C C . PRO A 1 265 ? -17.464 -4.742 15.429 1.00 75.81 265 PRO A C 1
ATOM 2117 O O . PRO A 1 265 ? -16.536 -5.540 15.603 1.00 75.81 265 PRO A O 1
ATOM 2120 N N . LYS A 1 266 ? -17.800 -3.808 16.332 1.00 72.12 266 LYS A N 1
ATOM 2121 C CA . LYS A 1 266 ? -17.012 -3.446 17.530 1.00 72.12 266 LYS A CA 1
ATOM 2122 C C . LYS A 1 266 ? -16.562 -4.682 18.339 1.00 72.12 266 LYS A C 1
ATOM 2124 O O . LYS A 1 266 ? -15.415 -4.760 18.767 1.00 72.12 266 LYS A O 1
ATOM 2129 N N . ASN A 1 267 ? -17.424 -5.697 18.450 1.00 71.00 267 ASN A N 1
ATOM 2130 C CA . ASN A 1 267 ? -17.214 -6.894 19.278 1.00 71.00 267 ASN A CA 1
ATOM 2131 C C . ASN A 1 267 ? -16.131 -7.867 18.771 1.00 71.00 267 ASN A C 1
ATOM 2133 O O . ASN A 1 267 ? -15.584 -8.632 19.564 1.00 71.00 267 ASN A O 1
ATOM 2137 N N . ILE A 1 268 ? -15.839 -7.873 17.466 1.00 75.38 268 ILE A N 1
ATOM 2138 C CA . ILE A 1 268 ? -14.857 -8.784 16.843 1.00 75.38 268 ILE A CA 1
ATOM 2139 C C . ILE A 1 268 ? -13.809 -8.050 16.002 1.00 75.38 268 ILE A C 1
ATOM 2141 O O . ILE A 1 268 ? -12.951 -8.697 15.405 1.00 75.38 268 ILE A O 1
ATOM 2145 N N . ARG A 1 269 ? -13.835 -6.711 15.986 1.00 80.81 269 ARG A N 1
ATOM 2146 C CA . ARG A 1 269 ? -12.945 -5.855 15.191 1.00 80.81 269 ARG A CA 1
ATOM 2147 C C . ARG A 1 269 ? -11.469 -6.209 15.340 1.00 80.81 269 ARG A C 1
ATOM 2149 O O . ARG A 1 269 ? -10.781 -6.293 14.334 1.00 80.81 269 ARG A O 1
ATOM 2156 N N . GLY A 1 270 ? -10.994 -6.464 16.561 1.00 79.44 270 GLY A N 1
ATOM 2157 C CA . GLY A 1 270 ? -9.591 -6.827 16.793 1.00 79.44 270 GLY A CA 1
ATOM 2158 C C . GLY A 1 270 ? -9.191 -8.134 16.099 1.00 79.44 270 GLY A C 1
ATOM 2159 O O . GLY A 1 270 ? -8.183 -8.187 15.403 1.00 79.44 270 GLY A O 1
ATOM 2160 N N . THR A 1 271 ? -10.013 -9.181 16.224 1.00 82.44 271 THR A N 1
ATOM 2161 C CA . THR A 1 271 ? -9.763 -10.473 15.563 1.00 82.44 271 THR A CA 1
ATOM 2162 C C . THR A 1 271 ? -9.920 -10.366 14.044 1.00 82.44 271 THR A C 1
ATOM 2164 O O . THR A 1 271 ? -9.083 -10.877 13.309 1.00 82.44 271 THR A O 1
ATOM 2167 N N . ALA A 1 272 ? -10.948 -9.657 13.578 1.00 85.25 272 ALA A N 1
ATOM 2168 C CA . ALA A 1 272 ? -11.203 -9.387 12.167 1.00 85.25 272 ALA A CA 1
ATOM 2169 C C . ALA A 1 272 ? -10.034 -8.661 11.486 1.00 85.25 272 ALA A C 1
ATOM 2171 O O . ALA A 1 272 ? -9.546 -9.099 10.443 1.00 85.25 272 ALA A O 1
ATOM 2172 N N . ALA A 1 273 ? -9.560 -7.577 12.105 1.00 85.81 273 ALA A N 1
ATOM 2173 C CA . ALA A 1 273 ? -8.412 -6.817 11.636 1.00 85.81 273 ALA A CA 1
ATOM 2174 C C . ALA A 1 273 ? -7.152 -7.690 11.621 1.00 85.81 273 ALA A C 1
ATOM 2176 O O . ALA A 1 273 ? -6.468 -7.721 10.608 1.00 85.81 273 ALA A O 1
ATOM 2177 N N . GLY A 1 274 ? -6.898 -8.472 12.677 1.00 88.19 274 GLY A N 1
ATOM 2178 C CA . GLY A 1 274 ? -5.755 -9.389 12.733 1.00 88.19 274 GLY A CA 1
ATOM 2179 C C . GLY A 1 274 ? -5.741 -10.420 11.599 1.00 88.19 274 GLY A C 1
ATOM 2180 O O . GLY A 1 274 ? -4.731 -10.558 10.914 1.00 88.19 274 GLY A O 1
ATOM 2181 N N . ILE A 1 275 ? -6.870 -11.096 11.347 1.00 89.75 275 ILE A N 1
ATOM 2182 C CA . ILE A 1 275 ? -6.992 -12.080 10.255 1.00 89.75 275 ILE A CA 1
ATOM 2183 C C . ILE A 1 275 ? -6.826 -11.406 8.886 1.00 89.75 275 ILE A C 1
ATOM 2185 O O . ILE A 1 275 ? -6.173 -11.954 7.998 1.00 89.75 275 ILE A O 1
ATOM 2189 N N . SER A 1 276 ? -7.392 -10.209 8.711 1.00 90.00 276 SER A N 1
ATOM 2190 C CA . SER A 1 276 ? -7.259 -9.444 7.464 1.00 90.00 276 SER A CA 1
ATOM 2191 C C . SER A 1 276 ? -5.805 -9.074 7.207 1.00 90.00 276 SER A C 1
ATOM 2193 O O . SER A 1 276 ? -5.287 -9.372 6.141 1.00 90.00 276 SER A O 1
ATOM 2195 N N . THR A 1 277 ? -5.125 -8.518 8.211 1.00 89.88 277 THR A N 1
ATOM 2196 C CA . THR A 1 277 ? -3.709 -8.155 8.135 1.00 89.88 277 THR A CA 1
ATOM 2197 C C . THR A 1 277 ? -2.830 -9.369 7.839 1.00 89.88 277 THR A C 1
ATOM 2199 O O . THR A 1 277 ? -1.964 -9.289 6.973 1.00 89.88 277 THR A O 1
ATOM 2202 N N . ALA A 1 278 ? -3.076 -10.510 8.492 1.00 93.25 278 ALA A N 1
ATOM 2203 C CA . ALA A 1 278 ? -2.362 -11.752 8.194 1.00 93.25 278 ALA A CA 1
ATOM 2204 C C . ALA A 1 278 ? -2.554 -12.178 6.728 1.00 93.25 278 ALA A C 1
ATOM 2206 O O . ALA A 1 278 ? -1.586 -12.506 6.048 1.00 93.25 278 ALA A O 1
ATOM 2207 N N . SER A 1 279 ? -3.786 -12.093 6.217 1.00 93.19 279 SER A N 1
ATOM 2208 C CA . SER A 1 279 ? -4.095 -12.404 4.814 1.00 93.19 279 SER A CA 1
ATOM 2209 C C . SER A 1 279 ? -3.371 -11.457 3.849 1.00 93.19 279 SER A C 1
ATOM 2211 O O . SER A 1 279 ? -2.807 -11.896 2.851 1.00 93.19 279 SER A O 1
ATOM 2213 N N . THR A 1 280 ? -3.310 -10.164 4.177 1.00 93.00 280 THR A N 1
ATOM 2214 C CA . THR A 1 280 ? -2.573 -9.158 3.401 1.00 93.00 280 THR A CA 1
ATOM 2215 C C . THR A 1 280 ? -1.082 -9.475 3.316 1.00 93.00 280 THR A C 1
ATOM 2217 O O . THR A 1 280 ? -0.495 -9.337 2.245 1.00 93.00 280 THR A O 1
ATOM 2220 N N . PHE A 1 281 ? -0.463 -9.935 4.408 1.00 93.75 281 PHE A N 1
ATOM 2221 C CA . PHE A 1 281 ? 0.942 -10.353 4.392 1.00 93.75 281 PHE A CA 1
ATOM 2222 C C . PHE A 1 281 ? 1.175 -11.629 3.579 1.00 93.75 281 PHE A C 1
ATOM 2224 O O . PHE A 1 281 ? 2.207 -11.739 2.921 1.00 93.75 281 PHE A O 1
ATOM 2231 N N . VAL A 1 282 ? 0.214 -12.558 3.548 1.00 96.44 282 VAL A N 1
ATOM 2232 C CA . VAL A 1 282 ? 0.275 -13.720 2.646 1.00 96.44 282 VAL A CA 1
ATOM 2233 C C . VAL A 1 282 ? 0.232 -13.270 1.185 1.00 96.44 282 VAL A C 1
ATOM 2235 O O . VAL A 1 282 ? 1.064 -13.701 0.392 1.00 96.44 282 VAL A O 1
ATOM 2238 N N . PHE A 1 283 ? -0.678 -12.362 0.821 1.00 95.69 283 PHE A N 1
ATOM 2239 C CA . PHE A 1 283 ? -0.727 -11.810 -0.538 1.00 95.69 283 PHE A CA 1
ATOM 2240 C C . PHE A 1 283 ? 0.556 -11.062 -0.906 1.00 95.69 283 PHE A C 1
ATOM 2242 O O . PHE A 1 283 ? 1.064 -11.246 -2.008 1.00 95.69 283 PHE A O 1
ATOM 2249 N N . ASN A 1 284 ? 1.111 -10.274 0.018 1.00 94.56 284 ASN A N 1
ATOM 2250 C CA . ASN A 1 284 ? 2.402 -9.615 -0.168 1.00 94.56 284 ASN A CA 1
ATOM 2251 C C . ASN A 1 284 ? 3.506 -10.640 -0.469 1.00 94.56 284 ASN A C 1
ATOM 2253 O O . ASN A 1 284 ? 4.177 -10.526 -1.491 1.00 94.56 284 ASN A O 1
ATOM 2257 N N . PHE A 1 285 ? 3.636 -11.677 0.366 1.00 95.56 285 PHE A N 1
ATOM 2258 C CA . PHE A 1 285 ? 4.616 -12.743 0.169 1.00 95.56 285 PHE A CA 1
ATOM 2259 C C . PHE A 1 285 ? 4.482 -13.396 -1.211 1.00 95.56 285 PHE A C 1
ATOM 2261 O O . PHE A 1 285 ? 5.480 -13.555 -1.914 1.00 95.56 285 PHE A O 1
ATOM 2268 N N . VAL A 1 286 ? 3.252 -13.725 -1.622 1.00 96.06 286 VAL A N 1
ATOM 2269 C CA . VAL A 1 286 ? 2.977 -14.310 -2.941 1.00 96.06 286 VAL A CA 1
ATOM 2270 C C . VAL A 1 286 ? 3.425 -13.368 -4.056 1.00 96.06 286 VAL A C 1
ATOM 2272 O O . VAL A 1 286 ? 4.179 -13.793 -4.923 1.00 96.06 286 VAL A O 1
ATOM 2275 N N . VAL A 1 287 ? 3.019 -12.097 -4.026 1.00 95.75 287 VAL A N 1
ATOM 2276 C CA . VAL A 1 287 ? 3.352 -11.117 -5.075 1.00 95.75 287 VAL A CA 1
ATOM 2277 C C . VAL A 1 287 ? 4.862 -10.892 -5.174 1.00 95.75 287 VAL A C 1
ATOM 2279 O O . VAL A 1 287 ? 5.420 -10.914 -6.269 1.00 95.75 287 VAL A O 1
ATOM 2282 N N . VAL A 1 288 ? 5.545 -10.727 -4.040 1.00 94.69 288 VAL A N 1
ATOM 2283 C CA . VAL A 1 288 ? 6.997 -10.502 -4.006 1.00 94.69 288 VAL A CA 1
ATOM 2284 C C . VAL A 1 288 ? 7.756 -11.729 -4.501 1.00 94.69 288 VAL A C 1
ATOM 2286 O O . VAL A 1 288 ? 8.700 -11.590 -5.275 1.00 94.69 288 VAL A O 1
ATOM 2289 N N . LYS A 1 289 ? 7.336 -12.937 -4.108 1.00 94.69 289 LYS A N 1
ATOM 2290 C CA . LYS A 1 289 ? 7.994 -14.173 -4.545 1.00 94.69 289 LYS A CA 1
ATOM 2291 C C . LYS A 1 289 ? 7.715 -14.502 -6.011 1.00 94.69 289 LYS A C 1
ATOM 2293 O O . LYS A 1 289 ? 8.585 -15.060 -6.674 1.00 94.69 289 LYS A O 1
ATOM 2298 N N . LEU A 1 290 ? 6.525 -14.163 -6.503 1.00 94.75 290 LEU A N 1
ATOM 2299 C CA . LEU A 1 290 ? 6.106 -14.398 -7.882 1.00 94.75 290 LEU A CA 1
ATOM 2300 C C . LEU A 1 290 ? 6.764 -13.415 -8.862 1.00 94.75 290 LEU A C 1
ATOM 2302 O O . LEU A 1 290 ? 6.957 -13.766 -10.024 1.00 94.75 290 LEU A O 1
ATOM 2306 N N . TYR A 1 291 ? 7.157 -12.221 -8.403 1.00 93.81 291 TYR A N 1
ATOM 2307 C CA . TYR A 1 291 ? 7.718 -11.174 -9.259 1.00 93.81 291 TYR A CA 1
ATOM 2308 C C . TYR A 1 291 ? 8.917 -11.637 -10.114 1.00 93.81 291 TYR A C 1
ATOM 2310 O O . TYR A 1 291 ? 8.817 -11.516 -11.334 1.00 93.81 291 TYR A O 1
ATOM 2318 N N . PRO A 1 292 ? 9.999 -12.240 -9.573 1.00 94.12 292 PRO A N 1
ATOM 2319 C CA . PRO A 1 292 ? 11.112 -12.710 -10.405 1.00 94.12 292 PRO A CA 1
ATOM 2320 C C . PRO A 1 292 ? 10.693 -13.757 -11.444 1.00 94.12 292 PRO A C 1
ATOM 2322 O O . PRO A 1 292 ? 11.161 -13.731 -12.580 1.00 94.12 292 PRO A O 1
ATOM 2325 N N . THR A 1 293 ? 9.779 -14.662 -11.082 1.00 95.19 293 THR A N 1
ATOM 2326 C CA . THR A 1 293 ? 9.242 -15.677 -12.001 1.00 95.19 293 THR A CA 1
ATOM 2327 C C . THR A 1 293 ? 8.424 -15.038 -13.121 1.00 95.19 293 THR A C 1
ATOM 2329 O O . THR A 1 293 ? 8.545 -15.440 -14.275 1.00 95.19 293 THR A O 1
ATOM 2332 N N . 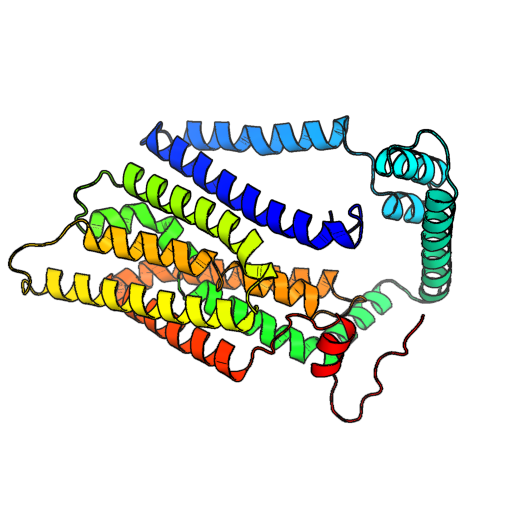MET A 1 294 ? 7.627 -14.014 -12.809 1.00 93.50 294 MET A N 1
ATOM 2333 C CA . MET A 1 294 ? 6.890 -13.253 -13.817 1.00 93.50 294 MET A CA 1
ATOM 2334 C C . MET A 1 294 ? 7.819 -12.468 -14.736 1.00 93.50 294 MET A C 1
ATOM 2336 O O . MET A 1 294 ? 7.583 -12.454 -15.938 1.00 93.50 294 MET A O 1
ATOM 2340 N N . VAL A 1 295 ? 8.879 -11.852 -14.205 1.00 93.25 295 VAL A N 1
ATOM 2341 C CA . VAL A 1 295 ? 9.886 -11.163 -15.026 1.00 93.25 295 VAL A CA 1
ATOM 2342 C C . VAL A 1 295 ? 10.563 -12.153 -15.977 1.00 93.25 295 VAL A C 1
ATOM 2344 O O . VAL A 1 295 ? 10.696 -11.856 -17.160 1.00 93.25 295 VAL A O 1
ATOM 2347 N N . ALA A 1 296 ? 10.916 -13.352 -15.508 1.00 92.88 296 ALA A N 1
ATOM 2348 C CA . ALA A 1 296 ? 11.513 -14.385 -16.354 1.00 92.88 296 ALA A CA 1
ATOM 2349 C C . ALA A 1 296 ? 10.557 -14.904 -17.447 1.00 92.88 296 ALA A C 1
ATOM 2351 O O . ALA A 1 296 ? 10.991 -15.156 -18.567 1.00 92.88 296 ALA A O 1
ATOM 2352 N N . ALA A 1 297 ? 9.265 -15.058 -17.138 1.00 94.31 297 ALA A N 1
ATOM 2353 C CA . ALA A 1 297 ? 8.280 -15.619 -18.067 1.00 94.31 297 ALA A CA 1
ATOM 2354 C C . ALA A 1 297 ? 7.681 -14.589 -19.043 1.00 94.31 297 ALA A C 1
ATOM 2356 O O . ALA A 1 297 ? 7.422 -14.910 -20.199 1.00 94.31 297 ALA A O 1
ATOM 2357 N N . LEU A 1 298 ? 7.422 -13.366 -18.574 1.00 91.00 298 LEU A N 1
ATOM 2358 C CA . LEU A 1 298 ? 6.681 -12.328 -19.303 1.00 91.00 298 LEU A CA 1
ATOM 2359 C C . LEU A 1 298 ? 7.565 -11.143 -19.725 1.00 91.00 298 LEU A C 1
ATOM 2361 O O . LEU A 1 298 ? 7.131 -10.308 -20.521 1.00 91.00 298 LEU A O 1
ATOM 2365 N N . GLY A 1 299 ? 8.784 -11.040 -19.186 1.00 89.75 299 GLY A N 1
ATOM 2366 C CA . GLY A 1 299 ? 9.623 -9.848 -19.287 1.00 89.75 299 GLY A CA 1
ATOM 2367 C C . GLY A 1 299 ? 9.080 -8.666 -18.475 1.00 89.75 299 GLY A C 1
ATOM 2368 O O . GLY A 1 299 ? 7.918 -8.643 -18.070 1.00 89.75 299 GLY A O 1
ATOM 2369 N N . ASP A 1 300 ? 9.906 -7.634 -18.279 1.00 86.31 300 ASP A N 1
ATOM 2370 C CA . ASP A 1 300 ? 9.551 -6.455 -17.462 1.00 86.31 300 ASP A CA 1
ATOM 2371 C C . ASP A 1 300 ? 8.241 -5.794 -17.919 1.00 86.31 300 ASP A C 1
ATOM 2373 O O . ASP A 1 300 ? 7.372 -5.473 -17.110 1.00 86.31 300 ASP A O 1
ATOM 2377 N N . PHE A 1 301 ? 8.057 -5.650 -19.237 1.00 90.50 301 PHE A N 1
ATOM 2378 C CA . PHE A 1 301 ? 6.852 -5.047 -19.807 1.00 90.50 301 PHE A CA 1
ATOM 2379 C C . PHE A 1 301 ? 5.587 -5.852 -19.485 1.00 90.50 301 PHE A C 1
ATOM 2381 O O . PHE A 1 301 ? 4.549 -5.262 -19.189 1.00 90.50 301 PHE A O 1
ATOM 2388 N N . GLY A 1 302 ? 5.663 -7.187 -19.518 1.00 92.44 302 GLY A N 1
ATOM 2389 C CA . GLY A 1 302 ? 4.530 -8.057 -19.229 1.00 92.44 302 GLY A CA 1
ATOM 2390 C C . GLY A 1 302 ? 4.106 -7.981 -17.764 1.00 92.44 302 GLY A C 1
ATOM 2391 O O . GLY A 1 302 ? 2.910 -7.983 -17.470 1.00 92.44 302 GLY A O 1
ATOM 2392 N N . VAL A 1 303 ? 5.067 -7.810 -16.851 1.00 93.75 303 VAL A N 1
ATOM 2393 C CA . VAL A 1 303 ? 4.780 -7.589 -15.426 1.00 93.75 303 VAL A CA 1
ATOM 2394 C C . VAL A 1 303 ? 4.047 -6.266 -15.200 1.00 93.75 303 VAL A C 1
ATOM 2396 O O . VAL A 1 303 ? 3.044 -6.238 -14.486 1.00 93.75 303 VAL A O 1
ATOM 2399 N N . PHE A 1 304 ? 4.476 -5.179 -15.848 1.00 93.75 304 PHE A N 1
ATOM 2400 C CA . PHE A 1 304 ? 3.782 -3.892 -15.727 1.00 93.75 304 PHE A CA 1
ATOM 2401 C C . PHE A 1 304 ? 2.383 -3.913 -16.347 1.00 93.75 304 PHE A C 1
ATOM 2403 O O . PHE A 1 304 ? 1.457 -3.350 -15.764 1.00 93.75 304 PHE A O 1
ATOM 2410 N N . TYR A 1 305 ? 2.175 -4.620 -17.463 1.00 95.81 305 TYR A N 1
ATOM 2411 C CA . TYR A 1 305 ? 0.827 -4.826 -18.000 1.00 95.81 305 TYR A CA 1
ATOM 2412 C C . TYR A 1 305 ? -0.066 -5.627 -17.052 1.00 95.81 305 TYR A C 1
ATOM 2414 O O . TYR A 1 305 ? -1.230 -5.269 -16.878 1.00 95.81 305 TYR A O 1
ATOM 2422 N N . PHE A 1 306 ? 0.468 -6.662 -16.397 1.00 96.38 306 PHE A N 1
ATOM 2423 C CA . PHE A 1 306 ? -0.270 -7.411 -15.382 1.00 96.38 306 PHE A CA 1
ATOM 2424 C C . PHE A 1 306 ? -0.692 -6.506 -14.215 1.00 96.38 306 PHE A C 1
ATOM 2426 O O . PHE A 1 306 ? -1.871 -6.470 -13.863 1.00 96.38 306 PHE A O 1
ATOM 2433 N N . TYR A 1 307 ? 0.231 -5.712 -13.661 1.00 95.12 307 TYR A N 1
ATOM 2434 C CA . TYR A 1 307 ? -0.088 -4.767 -12.585 1.00 95.12 307 TYR A CA 1
ATOM 2435 C C . TYR A 1 307 ? -1.062 -3.668 -13.024 1.00 95.12 307 TYR A C 1
ATOM 2437 O O . TYR A 1 307 ? -1.960 -3.309 -12.261 1.00 95.12 307 TYR A O 1
ATOM 2445 N N . GLY A 1 308 ? -0.953 -3.182 -14.263 1.00 96.00 308 GLY A N 1
ATOM 2446 C CA . GLY A 1 308 ? -1.915 -2.255 -14.856 1.00 96.00 308 GLY A CA 1
ATOM 2447 C C . GLY A 1 308 ? -3.312 -2.864 -14.987 1.00 96.00 308 GLY A C 1
ATOM 2448 O O . GLY A 1 308 ? -4.293 -2.240 -14.584 1.00 96.00 308 GLY A O 1
ATOM 2449 N N . GLY A 1 309 ? -3.409 -4.110 -15.460 1.00 96.88 309 GLY A N 1
ATOM 2450 C CA . GLY A 1 309 ? -4.664 -4.863 -15.544 1.00 96.88 309 GLY A CA 1
ATOM 2451 C C . GLY A 1 309 ? -5.299 -5.110 -14.174 1.00 96.88 309 GLY A C 1
ATOM 2452 O O . GLY A 1 309 ? -6.498 -4.894 -14.000 1.00 96.88 309 GLY A O 1
ATOM 2453 N N . MET A 1 310 ? -4.490 -5.459 -13.169 1.00 96.38 310 MET A N 1
ATOM 2454 C CA . MET A 1 310 ? -4.939 -5.556 -11.777 1.00 96.38 310 MET A CA 1
ATOM 2455 C C . MET A 1 310 ? -5.391 -4.202 -11.217 1.00 96.38 310 MET A C 1
ATOM 2457 O O . MET A 1 310 ? -6.353 -4.153 -10.452 1.00 96.38 310 MET A O 1
ATOM 2461 N N . GLY A 1 311 ? -4.767 -3.099 -11.642 1.00 95.94 311 GLY A N 1
ATOM 2462 C CA . GLY A 1 311 ? -5.219 -1.737 -11.355 1.00 95.94 311 GLY A CA 1
ATOM 2463 C C . GLY A 1 311 ? -6.602 -1.437 -11.937 1.00 95.94 311 GLY A C 1
ATOM 2464 O O . GLY A 1 311 ? -7.467 -0.928 -11.223 1.00 95.94 311 GLY A O 1
ATOM 2465 N N . VAL A 1 312 ? -6.860 -1.813 -13.195 1.00 97.25 312 VAL A N 1
ATOM 2466 C CA . VAL A 1 312 ? -8.188 -1.675 -13.824 1.00 97.25 312 VAL A CA 1
ATOM 2467 C C . VAL A 1 312 ? -9.225 -2.524 -13.088 1.00 97.25 312 VAL A C 1
ATOM 2469 O O . VAL A 1 312 ? -10.264 -2.004 -12.682 1.00 97.25 312 VAL A O 1
ATOM 2472 N N . ALA A 1 313 ? -8.932 -3.804 -12.851 1.00 97.00 313 ALA A N 1
ATOM 2473 C CA . ALA A 1 313 ? -9.831 -4.713 -12.143 1.00 97.00 313 ALA A CA 1
ATOM 2474 C C . ALA A 1 313 ? -10.133 -4.225 -10.715 1.00 97.00 313 ALA A C 1
ATOM 2476 O O . ALA A 1 313 ? -11.290 -4.208 -10.294 1.00 97.00 313 ALA A O 1
ATOM 2477 N N . GLY A 1 314 ? -9.113 -3.749 -9.997 1.00 95.19 314 GLY A N 1
ATOM 2478 C CA . GLY A 1 314 ? -9.259 -3.150 -8.674 1.00 95.19 314 GLY A CA 1
ATOM 2479 C C . GLY A 1 314 ? -10.090 -1.866 -8.690 1.00 95.19 314 GLY A C 1
ATOM 2480 O O . GLY A 1 314 ? -10.921 -1.661 -7.810 1.00 95.19 314 GLY A O 1
ATOM 2481 N N . THR A 1 315 ? -9.937 -1.030 -9.718 1.00 95.31 315 THR A N 1
ATOM 2482 C CA . THR A 1 315 ? -10.752 0.183 -9.901 1.00 95.31 315 THR A CA 1
ATOM 2483 C C . THR A 1 315 ? -12.218 -0.163 -10.144 1.00 95.31 315 THR A C 1
ATOM 2485 O O . THR A 1 315 ? -13.097 0.423 -9.515 1.00 95.31 315 THR A O 1
ATOM 2488 N N . LEU A 1 316 ? -12.497 -1.144 -11.008 1.00 96.06 316 LEU A N 1
ATOM 2489 C CA . LEU A 1 316 ? -13.856 -1.632 -11.260 1.00 96.06 316 LEU A CA 1
ATOM 2490 C C . LEU A 1 316 ? -14.479 -2.236 -9.997 1.00 96.06 316 LEU A C 1
ATOM 2492 O O . LEU A 1 316 ? -15.643 -1.976 -9.693 1.00 96.06 316 LEU A O 1
ATOM 2496 N N . PHE A 1 317 ? -13.696 -2.981 -9.217 1.00 94.88 317 PHE A N 1
ATOM 2497 C CA . PHE A 1 317 ? -14.129 -3.490 -7.920 1.00 94.88 317 PHE A CA 1
ATOM 2498 C C . PHE A 1 317 ? -14.510 -2.354 -6.961 1.00 94.88 317 PHE A C 1
ATOM 2500 O O . PHE A 1 317 ? -15.580 -2.396 -6.355 1.00 94.88 317 PHE A O 1
ATOM 2507 N N . VAL A 1 318 ? -13.686 -1.308 -6.852 1.00 92.25 318 VAL A N 1
ATOM 2508 C CA . VAL A 1 318 ? -14.011 -0.126 -6.037 1.00 92.25 318 VAL A CA 1
ATOM 2509 C C . VAL A 1 318 ? -15.266 0.578 -6.565 1.00 92.25 318 VAL A C 1
ATOM 2511 O O . VAL A 1 318 ? -16.102 1.025 -5.780 1.00 92.25 318 VAL A O 1
ATOM 2514 N N . LEU A 1 319 ? -15.444 0.641 -7.886 1.00 92.00 319 LEU A N 1
ATOM 2515 C CA . LEU A 1 319 ? -16.607 1.271 -8.504 1.00 92.00 319 LEU A CA 1
ATOM 2516 C C . LEU A 1 319 ? -17.906 0.550 -8.143 1.00 92.00 319 LEU A C 1
ATOM 2518 O O . LEU A 1 319 ? -18.884 1.219 -7.821 1.00 92.00 319 LEU A O 1
ATOM 2522 N N . VAL A 1 320 ? -17.920 -0.782 -8.181 1.00 90.56 320 VAL A N 1
ATOM 2523 C CA . VAL A 1 320 ? -19.142 -1.581 -8.005 1.00 90.56 320 VAL A CA 1
ATOM 2524 C C . VAL A 1 320 ? -19.397 -1.942 -6.541 1.00 90.56 320 VAL A C 1
ATOM 2526 O O . VAL A 1 320 ? -20.537 -1.892 -6.085 1.00 90.56 320 VAL A O 1
ATOM 2529 N N . CYS A 1 321 ? -18.361 -2.323 -5.793 1.00 87.62 321 CYS A N 1
ATOM 2530 C CA . CYS A 1 321 ? -18.522 -2.963 -4.487 1.00 87.62 321 CYS A CA 1
ATOM 2531 C C . CYS A 1 321 ? -18.291 -2.030 -3.293 1.00 87.62 321 CYS A C 1
ATOM 2533 O O . CYS A 1 321 ? -18.765 -2.340 -2.200 1.00 87.62 321 CYS A O 1
ATOM 2535 N N . MET A 1 322 ? -17.555 -0.923 -3.455 1.00 85.75 322 MET A N 1
ATOM 2536 C CA . MET A 1 322 ? -17.200 -0.057 -2.328 1.00 85.75 322 MET A CA 1
ATOM 2537 C C . MET A 1 322 ? -18.322 0.954 -2.028 1.00 85.75 322 MET A C 1
ATOM 2539 O O . MET A 1 322 ? -18.601 1.815 -2.868 1.00 85.75 322 MET A O 1
ATOM 2543 N N . PRO A 1 323 ? -18.949 0.907 -0.835 1.00 80.19 323 PRO A N 1
ATOM 2544 C CA . PRO A 1 323 ? -19.880 1.948 -0.414 1.00 80.19 323 PRO A CA 1
ATOM 2545 C C . PRO A 1 323 ? -19.126 3.248 -0.094 1.00 80.19 323 PRO A C 1
ATOM 2547 O O . PRO A 1 323 ? -17.968 3.223 0.326 1.00 80.19 323 PRO A O 1
ATOM 2550 N N . GLU A 1 324 ? -19.785 4.396 -0.266 1.00 80.75 324 GLU A N 1
ATOM 2551 C CA . GLU A 1 324 ? -19.245 5.668 0.224 1.00 80.75 324 GLU A CA 1
ATOM 2552 C C . GLU A 1 324 ? -19.432 5.742 1.744 1.00 80.75 324 GLU A C 1
ATOM 2554 O O . GLU A 1 324 ? -20.556 5.644 2.238 1.00 80.75 324 GLU A O 1
ATOM 2559 N N . THR A 1 325 ? -18.331 5.897 2.483 1.00 75.94 325 THR A N 1
ATOM 2560 C CA . THR A 1 325 ? -18.352 5.958 3.954 1.00 75.94 325 THR A CA 1
ATOM 2561 C C . THR A 1 325 ? -18.247 7.382 4.495 1.00 75.94 325 THR A C 1
ATOM 2563 O O . THR A 1 325 ? -18.447 7.602 5.690 1.00 75.94 325 THR A O 1
ATOM 2566 N N . LYS A 1 326 ? -17.977 8.380 3.642 1.00 71.75 326 LYS A N 1
ATOM 2567 C CA . LYS A 1 326 ? -17.877 9.778 4.074 1.00 71.75 326 LYS A CA 1
ATOM 2568 C C . LYS A 1 326 ? -19.204 10.286 4.651 1.00 71.75 326 LYS A C 1
ATOM 2570 O O . LYS A 1 326 ? -20.243 10.208 4.003 1.00 71.75 326 LYS A O 1
ATOM 2575 N N . GLY A 1 327 ? -19.132 10.874 5.848 1.00 63.84 327 GLY A N 1
ATOM 2576 C CA . GLY A 1 327 ? -20.274 11.508 6.516 1.00 63.84 327 GLY A CA 1
ATOM 2577 C C . GLY A 1 327 ? -21.306 10.529 7.082 1.00 63.84 327 GLY A C 1
ATOM 2578 O O . GLY A 1 327 ? -22.386 10.961 7.465 1.00 63.84 327 GLY A O 1
ATOM 2579 N N . ARG A 1 328 ? -20.988 9.230 7.126 1.00 72.94 328 ARG A N 1
ATOM 2580 C CA . ARG A 1 328 ? -21.846 8.179 7.683 1.00 72.94 328 ARG A CA 1
ATOM 2581 C C . ARG A 1 328 ? -21.360 7.767 9.064 1.00 72.94 328 ARG A C 1
ATOM 2583 O O . ARG A 1 328 ? -20.154 7.721 9.317 1.00 72.94 328 ARG A O 1
ATOM 2590 N N . THR A 1 329 ? -22.288 7.434 9.954 1.00 74.31 329 THR A N 1
ATOM 2591 C CA . THR A 1 329 ? -21.923 6.884 11.265 1.00 74.31 329 THR A CA 1
ATOM 2592 C C . THR A 1 329 ? -21.416 5.444 11.119 1.00 74.31 329 THR A C 1
ATOM 2594 O O . THR A 1 329 ? -21.742 4.733 10.165 1.00 74.31 329 THR A O 1
ATOM 2597 N N . LEU A 1 330 ? -20.616 4.970 12.083 1.00 68.50 330 LEU A N 1
ATOM 2598 C CA . LEU A 1 330 ? -20.141 3.577 12.093 1.00 68.50 330 LEU A CA 1
ATOM 2599 C C . LEU A 1 330 ? -21.298 2.565 12.107 1.00 68.50 330 LEU A C 1
ATOM 2601 O O . LEU A 1 330 ? -21.149 1.451 11.608 1.00 68.50 330 LEU A O 1
ATOM 2605 N N . GLU A 1 331 ? -22.428 2.946 12.696 1.00 69.75 331 GLU A N 1
ATOM 2606 C CA . GLU A 1 331 ? -23.632 2.123 12.785 1.00 69.75 331 GLU A CA 1
ATOM 2607 C C . GLU A 1 331 ? -24.370 2.058 11.447 1.00 69.75 331 GLU A C 1
ATOM 2609 O O . GLU A 1 331 ? -24.723 0.962 11.019 1.00 69.75 331 GLU A O 1
ATOM 2614 N N . GLU A 1 332 ? -24.490 3.175 10.723 1.00 73.88 332 GLU A N 1
ATOM 2615 C CA . GLU A 1 332 ? -25.044 3.202 9.360 1.00 73.88 332 GLU A CA 1
ATOM 2616 C C . GLU A 1 332 ? -24.225 2.344 8.385 1.00 73.88 332 GLU A C 1
ATOM 2618 O O . GLU A 1 332 ? -24.780 1.567 7.606 1.00 73.88 332 GLU A O 1
ATOM 2623 N N . ILE A 1 333 ? -22.892 2.435 8.457 1.00 74.62 333 ILE A N 1
ATOM 2624 C CA . ILE A 1 333 ? -21.995 1.628 7.618 1.00 74.62 333 ILE A CA 1
ATOM 2625 C C . ILE A 1 333 ? -22.153 0.142 7.947 1.00 74.62 333 ILE A C 1
ATOM 2627 O O . ILE A 1 333 ? -22.171 -0.691 7.045 1.00 74.62 333 ILE A O 1
ATOM 2631 N N . GLN A 1 334 ? -22.278 -0.218 9.226 1.00 73.44 334 GLN A N 1
ATOM 2632 C CA . GLN A 1 334 ? -22.476 -1.613 9.626 1.00 73.44 334 GLN A CA 1
ATOM 2633 C C . GLN A 1 334 ? -23.858 -2.133 9.221 1.00 73.44 334 GLN A C 1
ATOM 2635 O O . GLN A 1 334 ? -23.950 -3.279 8.778 1.00 73.44 334 GLN A O 1
ATOM 2640 N N . ALA A 1 335 ? -24.900 -1.299 9.304 1.00 71.81 335 ALA A N 1
ATOM 2641 C CA . ALA A 1 335 ? -26.259 -1.634 8.885 1.00 71.81 335 ALA A CA 1
ATOM 2642 C C . ALA A 1 335 ? -26.329 -2.004 7.395 1.00 71.81 335 ALA A C 1
ATOM 2644 O O . ALA A 1 335 ? -27.022 -2.956 7.043 1.00 71.81 335 ALA A O 1
ATOM 2645 N N . TYR A 1 336 ? -25.531 -1.355 6.538 1.00 76.12 336 TYR A N 1
ATOM 2646 C CA . TYR A 1 336 ? -25.409 -1.708 5.116 1.00 76.12 336 TYR A CA 1
ATOM 2647 C C . TYR A 1 336 ? -24.998 -3.175 4.880 1.00 76.12 336 TYR A C 1
ATOM 2649 O O . TYR A 1 336 ? -25.381 -3.789 3.885 1.00 76.12 336 TYR A O 1
ATOM 2657 N N . PHE A 1 337 ? -24.227 -3.768 5.795 1.00 73.81 337 PHE A N 1
ATOM 2658 C CA . PHE A 1 337 ? -23.757 -5.149 5.663 1.00 73.81 337 PHE A CA 1
ATOM 2659 C C . PHE A 1 337 ? -24.676 -6.187 6.324 1.00 73.81 337 PHE A C 1
ATOM 2661 O O . PHE A 1 337 ? -24.452 -7.393 6.146 1.00 73.81 337 PHE A O 1
ATOM 2668 N N . VAL A 1 338 ? -25.716 -5.759 7.046 1.00 71.94 338 VAL A N 1
ATOM 2669 C CA . VAL A 1 338 ? -26.697 -6.653 7.676 1.00 71.94 338 VAL A CA 1
ATOM 2670 C C . VAL A 1 338 ? -27.629 -7.244 6.598 1.00 71.94 338 VAL A C 1
ATOM 2672 O O . VAL A 1 338 ? -28.042 -6.538 5.679 1.00 71.94 338 VAL A O 1
ATOM 2675 N N . PRO A 1 339 ? -27.931 -8.557 6.614 1.00 66.38 339 PRO A N 1
ATOM 2676 C CA . PRO A 1 339 ? -28.896 -9.154 5.689 1.00 66.38 339 PRO A CA 1
ATOM 2677 C C . PRO A 1 339 ? -30.301 -8.545 5.825 1.00 66.38 339 PRO A C 1
ATOM 2679 O O . PRO A 1 339 ? -30.724 -8.299 6.954 1.00 66.38 339 PRO A O 1
ATOM 2682 N N . PRO A 1 340 ? -31.055 -8.369 4.720 1.00 48.53 340 PRO A N 1
ATOM 2683 C CA . PRO A 1 340 ? -32.469 -8.012 4.815 1.00 48.53 340 PRO A CA 1
ATOM 2684 C C . PRO A 1 340 ? -33.207 -9.089 5.628 1.00 48.53 340 PRO A C 1
ATOM 2686 O O . PRO A 1 340 ? -33.139 -10.270 5.290 1.00 48.53 340 PRO A O 1
ATOM 2689 N N . GLY A 1 341 ? -33.842 -8.682 6.733 1.00 51.41 341 GLY A N 1
ATOM 2690 C CA . GLY A 1 341 ? -34.542 -9.568 7.676 1.00 51.41 341 GLY A CA 1
ATOM 2691 C C . GLY A 1 341 ? -33.789 -9.910 8.972 1.00 51.41 341 GLY A C 1
ATOM 2692 O O . GLY A 1 341 ? -34.336 -10.627 9.804 1.00 51.41 341 GLY A O 1
ATOM 2693 N N . ALA A 1 342 ? -32.564 -9.414 9.178 1.00 54.41 342 ALA A N 1
ATOM 2694 C CA . ALA A 1 342 ? -31.876 -9.510 10.467 1.00 54.41 342 ALA A CA 1
ATOM 2695 C C . ALA A 1 342 ? -32.019 -8.191 11.242 1.00 54.41 342 ALA A C 1
ATOM 2697 O O . ALA A 1 342 ? -31.667 -7.134 10.719 1.00 54.41 342 ALA A O 1
ATOM 2698 N N . GLU A 1 343 ? -32.525 -8.253 12.478 1.00 43.66 343 GLU A N 1
ATOM 2699 C CA . GLU A 1 343 ? -32.643 -7.076 13.343 1.00 43.66 343 GLU A CA 1
ATOM 2700 C C . GLU A 1 343 ? -31.278 -6.386 13.512 1.00 43.66 343 GLU A C 1
ATOM 2702 O O . GLU A 1 343 ? -30.262 -7.061 13.755 1.00 43.66 343 GLU A O 1
ATOM 2707 N N . PRO A 1 344 ? -31.220 -5.048 13.377 1.00 45.00 344 PRO A N 1
ATOM 2708 C CA . PRO A 1 344 ? -30.022 -4.309 13.720 1.00 45.00 344 PRO A CA 1
ATOM 2709 C C . PRO A 1 344 ? -29.693 -4.553 15.201 1.00 45.00 344 PRO A C 1
ATOM 2711 O O . PRO A 1 344 ? -30.602 -4.657 16.024 1.00 45.00 344 PRO A O 1
ATOM 2714 N N . PRO A 1 345 ? -28.404 -4.682 15.567 1.00 45.81 345 PRO A N 1
ATOM 2715 C CA . PRO A 1 345 ? -28.031 -4.821 16.967 1.00 45.81 345 PRO A CA 1
ATOM 2716 C C . PRO A 1 345 ? -28.567 -3.613 17.744 1.00 45.81 345 PRO A C 1
ATOM 2718 O O . PRO A 1 345 ? -28.237 -2.483 17.391 1.00 45.81 345 PRO A O 1
ATOM 2721 N N . GLU A 1 346 ? -29.401 -3.878 18.756 1.00 38.53 346 GLU A N 1
ATOM 2722 C CA . GLU A 1 346 ? -30.061 -2.877 19.601 1.00 38.53 346 GLU A CA 1
ATOM 2723 C C . GLU A 1 346 ? -29.130 -1.706 19.928 1.00 38.53 346 GLU A C 1
ATOM 2725 O O . GLU A 1 346 ? -28.021 -1.897 20.445 1.00 38.53 346 GLU A O 1
ATOM 2730 N N . ALA A 1 347 ? -29.611 -0.495 19.641 1.00 32.91 347 ALA A N 1
ATOM 2731 C CA . ALA A 1 347 ? -29.005 0.744 20.089 1.00 32.91 347 ALA A CA 1
ATOM 2732 C C . ALA A 1 347 ? -28.996 0.745 21.622 1.00 32.91 347 ALA A C 1
ATOM 2734 O O . ALA A 1 347 ? -30.007 1.011 22.269 1.00 32.91 347 ALA A O 1
ATOM 2735 N N . LYS A 1 348 ? -27.855 0.401 22.218 1.00 31.94 348 LYS A N 1
ATOM 2736 C CA . LYS A 1 348 ? -27.595 0.745 23.612 1.00 31.94 348 LYS A CA 1
ATOM 2737 C C . LYS A 1 348 ? -27.013 2.149 23.609 1.00 31.94 348 LYS A C 1
ATOM 2739 O O . LYS A 1 348 ? -25.889 2.321 23.135 1.00 31.94 348 LYS A O 1
ATOM 2744 N N . ALA A 1 349 ? -27.863 3.084 24.034 1.00 30.70 349 ALA A N 1
ATOM 2745 C CA . ALA A 1 349 ? -27.557 4.482 24.309 1.00 30.70 349 ALA A CA 1
ATOM 2746 C C . ALA A 1 349 ? -26.311 4.638 25.189 1.00 30.70 349 ALA A C 1
ATOM 2748 O O . ALA A 1 349 ? -26.072 3.737 26.033 1.00 30.70 349 ALA A O 1
#

InterPro domains:
  IPR005828 Major facilitator, sugar transporter-like [PF00083] (2-337)
  IPR020846 Major facilitator superfamily domain [PS50850] (1-326)
  IPR036259 MFS transporter superfamily [G3DSA:1.20.1250.20] (1-338)
  IPR036259 MFS transporter superfamily [SSF103473] (1-334)
  IPR050549 Major Facilitator Superfamily Trehalose Transporter [PTHR48021] (1-334)

Foldseek 3Di:
DCLLDDPVCPLVVLLVVVLVVLVLLLVLLVVCVVCVPCVVVSVVVSVVVVVVVVVCCVPPQQDRLLVCVLVVNNVSSLCNLCVSVVHPDCDPVSVVVSVVSNVVNVVVCVVPVPDDPVRVVVVLVVVCPDLLNVQLLVLLLVLLLLLLQLCPLQCLVCVLVLLVLLVAPDRSSVLSSLLSVLLSVLSVVLSVVPQVDWLLVLQLQLLLLSLVLLLVLLVLVVCVVVVVDPDRDNCSNSVSSSSNSSSCSNHSPCSSVVSLCQQHDPVCSVVSSVVSVVSSVVSNVCSNVCVVVCCVVQNPSRSSNSSSVSSVVSSVSSVPPPDTCHPHHSQRSSVVSDDVPDDRDDDPD